Protein AF-A0AAV4MD20-F1 (afdb_monomer_lite)

Secondary structure (DSSP, 8-state):
-------SSS-TTGGG--S-EEEE-S-HHHHTT-HHHHHIIIIITGGGT-EEEE--S-TT-S-HHHHHHHHT-SEEEEE--SS-HHHHHHHHHHH-TT-HHHHHHHHHHHTSSTT-EEEEE--TTS-GGGSEEE--STTS--EEE------SS-PPP---EEEEEEEEEETTEEEEEEEEEE-SSSS----EEE---SS-GGG---

Foldseek 3Di:
DPDDDDDDADDPCVLVAALDEAEAPPCCVVCLEPVVLLCCLPPRCPVRVYHYHYDDPACPPHHPSSVSNSLSDQKDKAEDDPPDCPRQLVVLCVVPVPCSVQSVVLQCVQHVDHGGTWMAGPPPPDDPQQGTWTQPDPPGDTDTGDPPPVPVDDDDDDDWDKDFDWDDPDVPDTDGQWTFIDGPDDDDDGDTDGDDDPDDPVPDDD

pLDDT: mean 72.78, std 19.37, range [34.81, 96.5]

Structure (mmCIF, N/CA/C/O backbone):
data_AF-A0AAV4MD20-F1
#
_entry.id   AF-A0AAV4MD20-F1
#
loop_
_atom_site.group_PDB
_atom_site.id
_atom_site.type_symbol
_atom_site.label_atom_id
_atom_site.label_alt_id
_atom_site.label_comp_id
_atom_site.label_asym_id
_atom_site.label_entity_id
_atom_site.label_seq_id
_atom_site.pdbx_PDB_ins_code
_atom_site.Cartn_x
_atom_site.Cartn_y
_atom_site.Cartn_z
_atom_site.occupancy
_atom_site.B_iso_or_equiv
_atom_site.auth_seq_id
_atom_site.auth_comp_id
_atom_site.auth_asym_id
_atom_site.auth_atom_id
_atom_site.pdbx_PDB_model_num
ATOM 1 N N . MET A 1 1 ? 0.590 -22.778 -6.926 1.00 47.31 1 MET A N 1
ATOM 2 C CA . MET A 1 1 ? 1.208 -22.006 -8.029 1.00 47.31 1 MET A CA 1
ATOM 3 C C . MET A 1 1 ? 2.116 -22.950 -8.800 1.00 47.31 1 MET A C 1
ATOM 5 O O . MET A 1 1 ? 2.982 -23.528 -8.165 1.00 47.31 1 MET A O 1
ATOM 9 N N . LYS A 1 2 ? 1.879 -23.201 -10.097 1.00 47.22 2 LYS A N 1
ATOM 10 C CA . LYS A 1 2 ? 2.696 -24.147 -10.890 1.00 47.22 2 LYS A CA 1
ATOM 11 C C . LYS A 1 2 ? 3.684 -23.487 -11.874 1.00 47.22 2 LYS A C 1
ATOM 13 O O . LYS A 1 2 ? 4.533 -24.200 -12.379 1.00 47.22 2 LYS A O 1
ATOM 18 N N . ASN A 1 3 ? 3.646 -22.161 -12.069 1.00 74.75 3 ASN A N 1
ATOM 19 C CA . ASN A 1 3 ? 4.482 -21.437 -13.046 1.00 74.75 3 ASN A CA 1
ATOM 20 C C . ASN A 1 3 ? 5.140 -20.185 -12.421 1.00 74.75 3 ASN A C 1
ATOM 22 O O . ASN A 1 3 ? 4.861 -19.068 -12.842 1.00 74.75 3 ASN A O 1
ATOM 26 N N . GLY A 1 4 ? 5.913 -20.344 -11.344 1.00 80.00 4 GLY A N 1
ATOM 27 C CA . GLY A 1 4 ? 6.690 -19.237 -10.774 1.00 80.00 4 GLY A CA 1
ATOM 28 C C . GLY A 1 4 ? 8.087 -19.205 -11.384 1.00 80.00 4 GLY A C 1
ATOM 29 O O . GLY A 1 4 ? 8.782 -20.215 -11.318 1.00 80.00 4 GLY A O 1
ATOM 30 N N . GLU A 1 5 ? 8.488 -18.073 -11.953 1.00 86.19 5 GLU A N 1
ATOM 31 C CA . GLU A 1 5 ? 9.857 -17.840 -12.416 1.00 86.19 5 GLU A CA 1
ATOM 32 C C . GLU A 1 5 ? 10.562 -16.871 -11.470 1.00 86.19 5 GLU A C 1
ATOM 34 O O . GLU A 1 5 ? 9.990 -15.855 -11.074 1.00 86.19 5 GLU A O 1
ATOM 39 N N . PHE A 1 6 ? 11.803 -17.195 -11.112 1.00 87.00 6 PHE A N 1
ATOM 40 C CA . PHE A 1 6 ? 12.645 -16.356 -10.270 1.00 87.00 6 PHE A CA 1
ATOM 41 C C . PHE A 1 6 ? 13.745 -15.753 -11.130 1.00 87.00 6 PHE A C 1
ATOM 43 O O . PHE A 1 6 ? 14.463 -16.474 -11.820 1.00 87.00 6 PHE A O 1
ATOM 50 N N . HIS A 1 7 ? 13.861 -14.432 -11.069 1.00 84.31 7 HIS A N 1
ATOM 51 C CA . HIS A 1 7 ? 14.842 -13.657 -11.814 1.00 84.31 7 HIS A CA 1
ATOM 52 C C . HIS A 1 7 ? 15.656 -12.832 -10.821 1.00 84.31 7 HIS A C 1
ATOM 54 O O . HIS A 1 7 ? 15.093 -12.240 -9.901 1.00 84.31 7 HIS A O 1
ATOM 60 N N . GLU A 1 8 ? 16.975 -12.818 -10.989 1.00 83.25 8 GLU A N 1
ATOM 61 C CA . GLU A 1 8 ? 17.845 -11.894 -10.263 1.00 83.25 8 GLU A CA 1
ATOM 62 C C . GLU A 1 8 ? 17.757 -10.517 -10.929 1.00 83.25 8 GLU A C 1
ATOM 64 O O . GLU A 1 8 ? 17.963 -10.385 -12.139 1.00 83.25 8 GLU A O 1
ATOM 69 N N . GLY A 1 9 ? 17.418 -9.493 -10.146 1.00 83.00 9 GLY A N 1
ATOM 70 C CA . GLY A 1 9 ? 17.169 -8.157 -10.673 1.00 83.00 9 GLY A CA 1
ATOM 71 C C . GLY A 1 9 ? 15.910 -8.071 -11.544 1.00 83.00 9 GLY A C 1
ATOM 72 O O . GLY A 1 9 ? 15.030 -8.933 -11.530 1.00 83.00 9 GLY A O 1
ATOM 73 N N . LEU A 1 10 ? 15.807 -6.980 -12.308 1.00 82.12 10 LEU A N 1
ATOM 74 C CA . LEU A 1 10 ? 14.712 -6.787 -13.255 1.00 82.12 10 LEU A CA 1
ATOM 75 C C . LEU A 1 10 ? 15.056 -7.420 -14.614 1.00 82.12 10 LEU A C 1
ATOM 77 O O . LEU A 1 10 ? 16.005 -6.958 -15.261 1.00 82.12 10 LEU A O 1
ATOM 81 N N . PRO A 1 11 ? 14.281 -8.410 -15.098 1.00 83.31 11 PRO A N 1
ATOM 82 C CA . PRO A 1 11 ? 14.554 -9.040 -16.380 1.00 83.31 11 PRO A CA 1
ATOM 83 C C . PRO A 1 11 ? 14.490 -8.016 -17.521 1.00 83.31 11 PRO A C 1
ATOM 85 O O . PRO A 1 11 ? 13.681 -7.080 -17.528 1.00 83.31 11 PRO A O 1
ATOM 88 N N . SER A 1 12 ? 15.388 -8.154 -18.496 1.00 81.00 12 SER A N 1
ATOM 89 C CA . SER A 1 12 ? 15.530 -7.193 -19.598 1.00 81.00 12 SER A CA 1
ATOM 90 C C . SER A 1 12 ? 14.290 -7.135 -20.494 1.00 81.00 12 SER A C 1
ATOM 92 O O . SER A 1 12 ? 13.972 -6.077 -21.044 1.00 81.00 12 SER A O 1
ATOM 94 N N . ASP A 1 13 ? 13.563 -8.243 -20.577 1.00 82.62 13 ASP A N 1
ATOM 95 C CA . ASP A 1 13 ? 12.321 -8.445 -21.308 1.00 82.62 13 ASP A CA 1
ATOM 96 C C . ASP A 1 13 ? 11.069 -8.243 -20.436 1.00 82.62 13 ASP A C 1
AT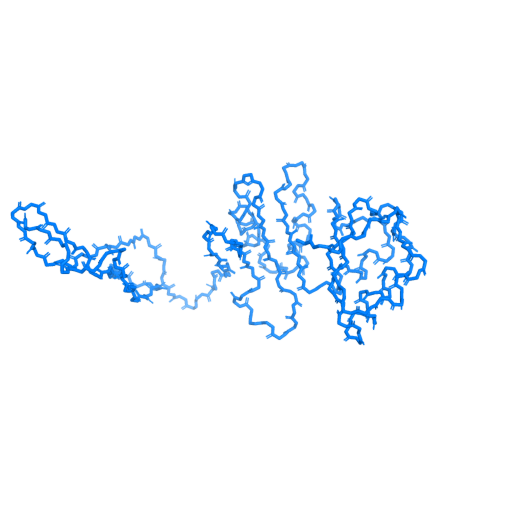OM 98 O O . ASP A 1 13 ? 9.963 -8.530 -20.878 1.00 82.62 13 ASP A O 1
ATOM 102 N N . ILE A 1 14 ? 11.168 -7.643 -19.240 1.00 82.44 14 ILE A N 1
ATOM 103 C CA . ILE A 1 14 ? 9.985 -7.389 -18.390 1.00 82.44 14 ILE A CA 1
ATOM 104 C C . ILE A 1 14 ? 8.866 -6.629 -19.125 1.00 82.44 14 ILE A C 1
ATOM 106 O O . ILE A 1 14 ? 7.677 -6.756 -18.834 1.00 82.44 14 ILE A O 1
ATOM 110 N N . HIS A 1 15 ? 9.248 -5.820 -20.115 1.00 78.50 15 HIS A N 1
ATOM 111 C CA . HIS A 1 15 ? 8.332 -5.055 -20.946 1.00 78.50 15 HIS A CA 1
ATOM 112 C C . HIS A 1 15 ? 7.624 -5.889 -22.021 1.00 78.50 15 HIS A C 1
ATOM 114 O O . HIS A 1 15 ? 6.814 -5.319 -22.750 1.00 78.50 15 HIS A O 1
ATOM 120 N N . THR A 1 16 ? 7.895 -7.179 -22.167 1.00 82.44 16 THR A N 1
ATOM 121 C CA . THR A 1 16 ? 7.162 -8.068 -23.080 1.00 82.44 16 THR A CA 1
ATOM 122 C C . THR A 1 16 ? 6.130 -8.923 -22.352 1.00 82.44 16 THR A C 1
ATOM 124 O O . THR A 1 16 ? 5.303 -9.548 -23.009 1.00 82.44 16 THR A O 1
ATOM 127 N N . LEU A 1 17 ? 6.132 -8.922 -21.014 1.00 83.00 17 LEU A N 1
ATOM 128 C CA . LEU A 1 17 ? 5.176 -9.678 -20.208 1.00 83.00 17 LEU A CA 1
ATOM 129 C C . LEU A 1 17 ? 3.738 -9.174 -20.405 1.00 83.00 17 LEU A C 1
ATOM 131 O O . LEU A 1 17 ? 3.482 -7.967 -20.479 1.00 83.00 17 LEU A O 1
ATOM 135 N N . LEU A 1 18 ? 2.800 -10.122 -20.443 1.00 83.19 18 LEU A N 1
ATOM 136 C CA . LEU A 1 18 ? 1.352 -9.922 -20.532 1.00 83.19 18 LEU A CA 1
ATOM 137 C C . LEU A 1 18 ? 0.660 -10.881 -19.554 1.00 83.19 18 LEU A C 1
ATOM 139 O O . L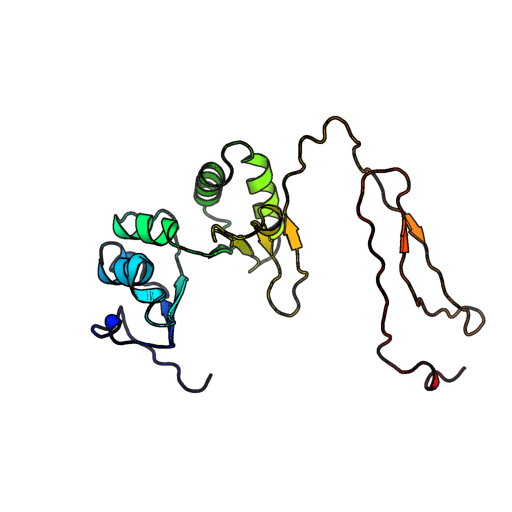EU A 1 18 ? 1.125 -12.008 -19.388 1.00 83.19 18 LEU A O 1
ATOM 143 N N . ASN A 1 19 ? -0.469 -10.475 -18.967 1.00 85.06 19 ASN A N 1
ATOM 144 C CA . ASN A 1 19 ? -1.289 -11.317 -18.080 1.00 85.06 19 ASN A CA 1
ATOM 145 C C . ASN A 1 19 ? -0.490 -11.946 -16.920 1.00 85.06 19 ASN A C 1
ATOM 147 O O . ASN A 1 19 ? -0.598 -13.145 -16.659 1.00 85.06 19 ASN A O 1
ATOM 151 N N . ALA A 1 20 ? 0.338 -11.147 -16.246 1.00 85.94 20 ALA A N 1
ATOM 152 C CA . ALA A 1 20 ? 1.270 -11.625 -15.230 1.00 85.94 20 ALA A CA 1
ATOM 153 C C . ALA A 1 20 ? 1.133 -10.865 -13.904 1.00 85.94 20 ALA A C 1
ATOM 155 O O . ALA A 1 20 ? 0.833 -9.669 -13.875 1.00 85.94 20 ALA A O 1
ATOM 156 N N . LEU A 1 21 ? 1.405 -11.576 -12.807 1.00 87.06 21 LEU A N 1
ATOM 157 C CA . LEU A 1 21 ? 1.666 -10.992 -11.496 1.00 87.06 21 LEU A CA 1
ATOM 158 C C . LEU A 1 21 ? 3.180 -10.903 -11.306 1.00 87.06 21 LEU A C 1
ATOM 160 O O . LEU A 1 21 ? 3.860 -11.927 -11.280 1.00 87.06 21 LEU A O 1
ATOM 164 N N . ILE A 1 22 ? 3.686 -9.687 -11.157 1.00 87.94 22 ILE A N 1
ATOM 165 C CA . ILE A 1 22 ? 5.101 -9.415 -10.927 1.00 87.94 22 ILE A CA 1
ATOM 166 C C . ILE A 1 22 ? 5.269 -9.090 -9.445 1.00 87.94 22 ILE A C 1
ATOM 168 O O . ILE A 1 22 ? 4.644 -8.156 -8.945 1.00 87.94 22 ILE A O 1
ATOM 172 N N . VAL A 1 23 ? 6.109 -9.853 -8.749 1.00 89.81 23 VAL A N 1
ATOM 173 C CA . VAL A 1 23 ? 6.488 -9.576 -7.360 1.00 89.81 23 VAL A CA 1
ATOM 174 C C . VAL A 1 23 ? 7.947 -9.151 -7.351 1.00 89.81 23 VAL A C 1
ATOM 176 O O . VAL A 1 23 ? 8.814 -9.909 -7.772 1.00 89.81 23 VAL A O 1
ATOM 179 N N . ILE A 1 24 ? 8.199 -7.926 -6.906 1.00 88.44 24 ILE A N 1
ATOM 180 C CA . ILE A 1 24 ? 9.532 -7.337 -6.814 1.00 88.44 24 ILE A CA 1
ATOM 181 C C . ILE A 1 24 ? 9.874 -7.254 -5.330 1.00 88.44 24 ILE A C 1
ATOM 183 O O . ILE A 1 24 ? 9.274 -6.454 -4.607 1.00 88.44 24 ILE A O 1
ATOM 187 N N . ASP A 1 25 ? 10.815 -8.086 -4.894 1.00 86.38 25 ASP A N 1
ATOM 188 C CA . ASP A 1 25 ? 11.322 -8.128 -3.522 1.00 86.38 25 ASP A CA 1
ATOM 189 C C . ASP A 1 25 ? 12.779 -7.654 -3.476 1.00 86.38 25 ASP A C 1
ATOM 191 O O . ASP A 1 25 ? 13.530 -7.884 -4.416 1.00 86.38 25 ASP A O 1
ATOM 195 N N . ASP A 1 26 ? 13.149 -6.954 -2.408 1.00 72.69 26 ASP A N 1
ATOM 196 C CA . ASP A 1 26 ? 14.511 -6.494 -2.076 1.00 72.69 26 ASP A CA 1
ATOM 197 C C . ASP A 1 26 ? 15.305 -5.684 -3.134 1.00 72.69 26 ASP A C 1
ATOM 199 O O . ASP A 1 26 ? 16.459 -5.330 -2.920 1.00 72.69 26 ASP A O 1
ATOM 203 N N . LEU A 1 27 ? 14.691 -5.276 -4.248 1.00 76.25 27 LEU A N 1
ATOM 204 C CA . LEU A 1 27 ? 15.374 -4.533 -5.320 1.00 76.25 27 LEU A CA 1
ATOM 205 C C . LEU A 1 27 ? 15.293 -2.997 -5.186 1.00 76.25 27 LEU A C 1
ATOM 207 O O . LEU A 1 27 ? 15.616 -2.257 -6.112 1.00 76.25 27 LEU A O 1
ATOM 211 N N . MET A 1 28 ? 14.867 -2.464 -4.039 1.00 71.38 28 MET A N 1
ATOM 212 C CA . MET A 1 28 ? 14.647 -1.017 -3.863 1.00 71.38 28 MET A CA 1
ATOM 213 C C . MET A 1 28 ? 15.870 -0.152 -4.213 1.00 71.38 28 MET A C 1
ATOM 215 O O . MET A 1 28 ? 15.722 0.875 -4.878 1.00 71.38 28 MET A O 1
ATOM 219 N N . SER A 1 29 ? 17.061 -0.526 -3.741 1.00 70.00 29 SER A N 1
ATOM 220 C CA . SER A 1 29 ? 18.286 0.252 -3.970 1.00 70.00 29 SER A CA 1
ATOM 221 C C . SER A 1 29 ? 18.706 0.230 -5.435 1.00 70.00 29 SER A C 1
ATOM 223 O O . SER A 1 29 ? 19.066 1.271 -5.987 1.00 70.00 29 SER A O 1
ATOM 225 N N . GLU A 1 30 ? 18.603 -0.935 -6.068 1.00 73.25 30 GLU A N 1
ATOM 226 C CA . GLU A 1 30 ? 18.983 -1.157 -7.465 1.00 73.25 30 GLU A CA 1
ATOM 227 C C . GLU A 1 30 ? 18.041 -0.434 -8.432 1.00 73.25 30 GLU A C 1
ATOM 229 O O . GLU A 1 30 ? 18.468 0.072 -9.469 1.00 73.25 30 GLU A O 1
ATOM 234 N N . LEU A 1 31 ? 16.766 -0.313 -8.058 1.00 73.00 31 LEU A N 1
ATOM 235 C CA . LEU A 1 31 ? 15.713 0.232 -8.916 1.00 73.00 31 LEU A CA 1
ATOM 236 C C . LEU A 1 31 ? 15.384 1.697 -8.653 1.00 73.00 31 LEU A C 1
ATOM 238 O O . LEU A 1 31 ? 14.594 2.290 -9.386 1.00 73.00 31 LEU A O 1
ATOM 242 N N . SER A 1 32 ? 16.016 2.307 -7.651 1.00 68.06 32 SER A N 1
ATOM 243 C CA . SER A 1 32 ? 15.783 3.697 -7.235 1.00 68.06 32 SER A CA 1
ATOM 244 C C . SER A 1 32 ? 15.898 4.732 -8.369 1.00 68.06 32 SER A C 1
ATOM 246 O O . SER A 1 32 ? 15.301 5.812 -8.287 1.00 68.06 32 SER A O 1
ATOM 248 N N . SER A 1 33 ? 16.647 4.404 -9.428 1.00 68.06 33 SER A N 1
ATOM 249 C CA . SER A 1 33 ? 16.864 5.242 -10.615 1.00 68.06 33 SER A CA 1
ATOM 250 C C . SER A 1 33 ? 16.508 4.544 -11.938 1.00 68.06 33 SER A C 1
ATOM 252 O O . SER A 1 33 ? 16.792 5.091 -13.007 1.00 68.06 33 SER A O 1
ATOM 254 N N . ASP A 1 34 ? 15.902 3.350 -11.901 1.00 76.25 34 ASP A N 1
ATOM 255 C CA . ASP A 1 34 ? 15.564 2.609 -13.118 1.00 76.25 34 ASP A CA 1
ATOM 256 C C . ASP A 1 34 ? 14.189 3.020 -13.668 1.00 76.25 34 ASP A C 1
ATOM 258 O O . ASP A 1 34 ? 13.126 2.626 -13.184 1.00 76.25 34 ASP A O 1
ATOM 262 N N . THR A 1 35 ? 14.220 3.771 -14.769 1.00 78.31 35 THR A N 1
ATOM 263 C CA . THR A 1 35 ? 13.018 4.207 -15.497 1.00 78.31 35 THR A CA 1
ATOM 264 C C . THR A 1 35 ? 12.142 3.056 -16.009 1.00 78.31 35 THR A C 1
ATOM 266 O O . THR A 1 35 ? 10.971 3.280 -16.337 1.00 78.31 35 THR A O 1
ATOM 269 N N . LYS A 1 36 ? 12.668 1.824 -16.113 1.00 79.12 36 LYS A N 1
ATOM 270 C CA . LYS A 1 36 ? 11.880 0.644 -16.497 1.00 79.12 36 LYS A CA 1
ATOM 271 C C . LYS A 1 36 ? 10.769 0.381 -1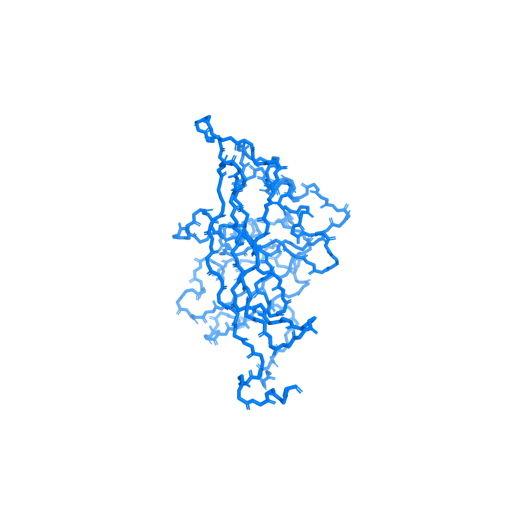5.488 1.00 79.12 36 LYS A C 1
ATOM 273 O O . LYS A 1 36 ? 9.636 0.133 -15.903 1.00 79.12 36 LYS A O 1
ATOM 278 N N . LEU A 1 37 ? 11.062 0.501 -14.192 1.00 78.62 37 LEU A N 1
ATOM 279 C CA . LEU A 1 37 ? 10.083 0.276 -13.134 1.00 78.62 37 LEU A CA 1
ATOM 280 C C . LEU A 1 37 ? 8.971 1.327 -13.194 1.00 78.62 37 LEU A C 1
ATOM 282 O O . LEU A 1 37 ? 7.794 0.984 -13.267 1.00 78.62 37 LEU A O 1
ATOM 286 N N . THR A 1 38 ? 9.322 2.606 -13.310 1.00 78.38 38 THR A N 1
ATOM 287 C CA . THR A 1 38 ? 8.334 3.690 -13.445 1.00 78.38 38 THR A CA 1
ATOM 288 C C . THR A 1 38 ? 7.437 3.519 -14.662 1.00 78.38 38 THR A C 1
ATOM 290 O O . THR A 1 38 ? 6.233 3.767 -14.585 1.00 78.38 38 THR A O 1
ATOM 293 N N . LYS A 1 39 ? 7.974 3.048 -15.795 1.00 80.38 39 LYS A N 1
ATOM 294 C CA . LYS A 1 39 ? 7.162 2.756 -16.989 1.00 80.38 39 LYS A CA 1
ATOM 295 C C . LYS A 1 39 ? 6.132 1.657 -16.735 1.00 80.38 39 LYS A C 1
ATOM 297 O O . LYS A 1 39 ? 5.029 1.746 -17.278 1.00 80.38 39 LYS A O 1
ATOM 302 N N . LEU A 1 40 ? 6.460 0.657 -15.915 1.00 79.06 40 LEU A N 1
ATOM 303 C CA . LEU A 1 40 ? 5.510 -0.387 -15.526 1.00 79.06 40 LEU A CA 1
ATOM 304 C C . LEU A 1 40 ? 4.350 0.196 -14.701 1.00 79.06 40 LEU A C 1
ATOM 306 O O . LEU A 1 40 ? 3.200 -0.127 -14.992 1.00 79.06 40 LEU A O 1
ATOM 310 N N . PHE A 1 41 ? 4.639 1.120 -13.776 1.00 75.06 41 PHE A N 1
ATOM 311 C CA . PHE A 1 41 ? 3.635 1.776 -12.922 1.00 75.06 41 PHE A CA 1
ATOM 312 C C . PHE A 1 41 ? 2.814 2.880 -13.620 1.00 75.06 41 PHE A C 1
ATOM 314 O O . PHE A 1 41 ? 1.665 3.092 -13.255 1.00 75.06 41 PHE A O 1
ATOM 321 N N . THR A 1 42 ? 3.358 3.572 -14.628 1.00 71.19 42 THR A N 1
ATOM 322 C CA . THR A 1 42 ? 2.706 4.753 -15.248 1.00 71.19 42 THR A CA 1
ATOM 323 C C . THR A 1 42 ? 2.004 4.484 -16.583 1.00 71.19 42 THR A C 1
ATOM 325 O O . THR A 1 42 ? 1.042 5.173 -16.915 1.00 71.19 42 THR A O 1
ATOM 328 N N . LYS A 1 43 ? 2.488 3.528 -17.392 1.00 61.44 43 LYS A N 1
ATOM 329 C CA . LYS A 1 43 ? 1.972 3.272 -18.759 1.00 61.44 43 LYS A CA 1
ATOM 330 C C . LYS A 1 43 ? 1.795 1.792 -19.105 1.00 61.44 43 LYS A C 1
ATOM 332 O O . LYS A 1 43 ? 0.975 1.463 -19.957 1.00 61.44 43 LYS A O 1
ATOM 337 N N . GLY A 1 44 ? 2.580 0.900 -18.500 1.00 52.97 44 GLY A N 1
ATOM 338 C CA . GLY A 1 44 ? 2.670 -0.507 -18.900 1.00 52.97 44 GLY A CA 1
ATOM 339 C C . GLY A 1 44 ? 1.617 -1.439 -18.294 1.00 52.97 44 GLY A C 1
ATOM 340 O O . GLY A 1 44 ? 1.275 -2.422 -18.943 1.00 52.97 44 GLY A O 1
ATOM 341 N N . GLY A 1 45 ? 1.101 -1.153 -17.092 1.00 54.59 45 GLY A N 1
ATOM 342 C CA . GLY A 1 45 ? 0.240 -2.087 -16.352 1.00 54.59 45 GLY A CA 1
ATOM 343 C C . GLY A 1 45 ? -1.143 -2.326 -16.970 1.00 54.59 45 GLY A C 1
ATOM 344 O O . GLY A 1 45 ? -1.568 -3.469 -17.141 1.00 54.59 45 GLY A O 1
ATOM 345 N N . TYR A 1 46 ? -1.816 -1.248 -17.381 1.00 51.28 46 TYR A N 1
ATOM 346 C CA . TYR A 1 46 ? -3.211 -1.286 -17.833 1.00 51.28 46 TYR A CA 1
ATOM 347 C C . TYR A 1 46 ? -3.412 -1.921 -19.209 1.00 51.28 46 TYR A C 1
ATOM 349 O O . TYR A 1 46 ? -4.355 -2.678 -19.416 1.00 51.28 46 TYR A O 1
ATOM 357 N N . HIS A 1 47 ? -2.505 -1.669 -20.154 1.00 54.66 47 HIS A N 1
ATOM 358 C CA . HIS A 1 47 ? -2.620 -2.212 -21.512 1.00 54.66 47 HIS A CA 1
ATOM 359 C C . HIS A 1 47 ? -2.191 -3.681 -21.623 1.00 54.66 47 HIS A C 1
ATOM 361 O O . HIS A 1 47 ? -2.268 -4.263 -22.702 1.00 54.66 47 HIS A O 1
ATOM 367 N N . ARG A 1 48 ? -1.698 -4.273 -20.530 1.00 65.19 48 ARG A N 1
ATOM 368 C CA . ARG A 1 48 ? -1.041 -5.588 -20.531 1.00 65.19 48 ARG A CA 1
ATOM 369 C C . ARG A 1 48 ? -1.578 -6.549 -19.479 1.00 65.19 48 ARG A C 1
ATOM 371 O O . ARG A 1 48 ? -1.056 -7.656 -19.365 1.00 65.19 48 ARG A O 1
ATOM 378 N N . ASN A 1 49 ? -2.608 -6.133 -18.736 1.00 75.88 49 ASN A N 1
ATOM 379 C CA . ASN A 1 49 ? -3.195 -6.900 -17.639 1.00 75.88 49 ASN A CA 1
ATOM 380 C C . ASN A 1 49 ? -2.116 -7.381 -16.649 1.00 75.88 49 ASN A C 1
ATOM 382 O O . ASN A 1 49 ? -2.013 -8.566 -16.331 1.00 75.88 49 ASN A O 1
ATOM 386 N N . LEU A 1 50 ? -1.241 -6.456 -16.242 1.00 82.88 50 LEU A N 1
ATOM 387 C CA . LEU A 1 50 ? -0.176 -6.733 -15.283 1.00 82.88 50 LEU A CA 1
ATOM 388 C C . LEU A 1 50 ? -0.602 -6.267 -13.896 1.00 82.88 50 LEU A C 1
ATOM 390 O O . LEU A 1 50 ? -1.041 -5.131 -13.723 1.00 82.88 50 LEU A O 1
ATOM 394 N N . SER A 1 51 ? -0.406 -7.132 -12.906 1.00 85.75 51 SER A N 1
ATOM 395 C CA . SER A 1 51 ? -0.468 -6.769 -11.490 1.00 85.75 51 SER A CA 1
ATOM 396 C C . SER A 1 51 ? 0.949 -6.731 -10.936 1.00 85.75 51 SER A C 1
ATOM 398 O O . SER A 1 51 ? 1.740 -7.629 -11.212 1.00 85.75 51 SER A O 1
ATOM 400 N N . ILE A 1 52 ? 1.287 -5.695 -10.172 1.00 86.62 52 ILE A N 1
ATOM 401 C CA . ILE A 1 52 ? 2.637 -5.515 -9.630 1.00 86.62 52 ILE A CA 1
ATOM 402 C C . ILE A 1 52 ? 2.537 -5.388 -8.115 1.00 86.62 52 ILE A C 1
ATOM 404 O O . ILE A 1 52 ? 1.831 -4.519 -7.605 1.00 86.62 52 ILE A O 1
ATOM 408 N N . ILE A 1 53 ? 3.266 -6.244 -7.406 1.00 90.50 53 ILE A N 1
ATOM 409 C CA . ILE A 1 53 ? 3.519 -6.136 -5.973 1.00 90.50 53 ILE A CA 1
ATOM 410 C C . ILE A 1 53 ? 4.972 -5.713 -5.825 1.00 90.50 53 ILE A C 1
ATOM 412 O O . ILE A 1 53 ? 5.878 -6.443 -6.216 1.00 90.50 53 ILE A O 1
ATOM 416 N N . PHE A 1 54 ? 5.191 -4.528 -5.269 1.00 89.75 54 PHE A N 1
ATOM 417 C CA . PHE A 1 54 ? 6.529 -4.012 -5.019 1.00 89.75 54 PHE A CA 1
ATOM 418 C C . PHE A 1 54 ? 6.753 -3.871 -3.518 1.00 89.75 54 PHE A C 1
ATOM 420 O O . PHE A 1 54 ? 6.079 -3.082 -2.852 1.00 89.75 54 PHE A O 1
ATOM 427 N N . ILE A 1 55 ? 7.675 -4.670 -2.988 1.00 90.12 55 ILE A N 1
ATOM 428 C CA . ILE A 1 55 ? 7.983 -4.730 -1.562 1.00 90.12 55 ILE A CA 1
ATOM 429 C C . ILE A 1 55 ? 9.107 -3.743 -1.272 1.00 90.12 55 ILE A C 1
ATOM 431 O O . ILE A 1 55 ? 10.166 -3.751 -1.896 1.00 90.12 55 ILE A O 1
ATOM 435 N N . VAL A 1 56 ? 8.849 -2.852 -0.320 1.00 87.12 56 VAL A N 1
ATOM 436 C CA . VAL A 1 56 ? 9.691 -1.690 -0.057 1.00 87.12 56 VAL A CA 1
ATOM 437 C C . VAL A 1 56 ? 9.999 -1.566 1.433 1.00 87.12 56 VAL A C 1
ATOM 439 O O . VAL A 1 56 ? 9.094 -1.540 2.261 1.00 87.12 56 VAL A O 1
ATOM 442 N N . GLN A 1 57 ? 11.284 -1.447 1.790 1.00 83.56 57 GLN A N 1
ATOM 443 C CA . GLN A 1 57 ? 11.701 -1.248 3.189 1.00 83.56 57 GLN A CA 1
ATOM 444 C C . GLN A 1 57 ? 11.489 0.199 3.678 1.00 83.56 57 GLN A C 1
ATOM 446 O O . GLN A 1 57 ? 11.283 0.444 4.867 1.00 83.56 57 GLN A O 1
ATOM 451 N N . ASN A 1 58 ? 11.576 1.168 2.764 1.00 84.38 58 ASN A N 1
ATOM 452 C CA . ASN A 1 58 ? 11.405 2.599 3.001 1.00 84.38 58 ASN A CA 1
ATOM 453 C C . ASN A 1 58 ? 10.559 3.229 1.883 1.00 84.38 58 ASN A C 1
ATOM 455 O O . ASN A 1 58 ? 11.004 3.335 0.742 1.00 84.38 58 ASN A O 1
ATOM 459 N N . ILE A 1 59 ? 9.361 3.705 2.219 1.00 81.94 59 ILE A N 1
ATOM 460 C CA . ILE A 1 59 ? 8.451 4.335 1.248 1.00 81.94 59 ILE A CA 1
ATOM 461 C C . ILE A 1 59 ? 8.978 5.681 0.708 1.00 81.94 59 ILE A C 1
ATOM 463 O O . ILE A 1 59 ? 8.585 6.115 -0.371 1.00 81.94 59 ILE A O 1
ATOM 467 N N . PHE A 1 60 ? 9.908 6.322 1.422 1.00 82.62 60 PHE A N 1
ATOM 468 C CA . PHE A 1 60 ? 10.584 7.564 1.026 1.00 82.62 60 PHE A CA 1
ATOM 469 C C . PHE A 1 60 ? 12.044 7.332 0.625 1.00 82.62 60 PHE A C 1
ATOM 471 O O . PHE A 1 60 ? 12.897 8.203 0.827 1.00 82.62 60 PHE A O 1
ATOM 478 N N . HIS A 1 61 ? 12.362 6.150 0.090 1.00 80.88 61 HIS A N 1
ATOM 479 C CA . HIS A 1 61 ? 13.694 5.895 -0.440 1.00 80.88 61 HIS A CA 1
ATOM 480 C C . HIS A 1 61 ? 14.079 6.959 -1.477 1.00 80.88 61 HIS A C 1
ATOM 482 O O . HIS A 1 61 ? 13.257 7.395 -2.286 1.00 80.88 61 HIS A O 1
ATOM 488 N N . LYS A 1 62 ? 15.336 7.410 -1.433 1.00 71.50 62 LYS A N 1
ATOM 489 C CA . LYS A 1 62 ? 15.819 8.476 -2.312 1.00 71.50 62 LYS A CA 1
ATOM 490 C C . LYS A 1 62 ? 15.891 7.949 -3.743 1.00 71.50 62 LYS A C 1
ATOM 492 O O . LYS A 1 62 ? 16.632 7.018 -4.020 1.00 71.50 62 LYS A O 1
ATOM 497 N N . GLY A 1 63 ? 15.134 8.566 -4.640 1.00 71.06 63 GLY A N 1
ATOM 498 C CA . GLY A 1 63 ? 15.104 8.215 -6.054 1.00 71.06 63 GLY A CA 1
ATOM 499 C C . GLY A 1 63 ? 13.964 8.951 -6.738 1.00 71.06 63 GLY A C 1
ATOM 500 O O . GLY A 1 63 ? 12.860 9.015 -6.196 1.00 71.06 63 GLY A O 1
ATOM 501 N N . LYS A 1 64 ? 14.228 9.545 -7.905 1.00 71.75 64 LYS A N 1
ATOM 502 C CA . LYS A 1 64 ? 13.201 10.262 -8.677 1.00 71.75 64 LYS A CA 1
ATOM 503 C C . LYS A 1 64 ? 12.033 9.328 -9.015 1.00 71.75 64 LYS A C 1
ATOM 505 O O . LYS A 1 64 ? 10.877 9.696 -8.847 1.00 71.75 64 LYS A O 1
ATOM 510 N N . GLU A 1 65 ? 12.376 8.098 -9.378 1.00 77.38 65 GLU A N 1
ATOM 511 C CA . GLU A 1 65 ? 11.450 7.054 -9.806 1.00 77.38 65 GLU A CA 1
ATOM 512 C C . GLU A 1 65 ? 10.581 6.533 -8.644 1.00 77.38 65 GLU A C 1
ATOM 514 O O . GLU A 1 65 ? 9.388 6.303 -8.814 1.00 77.38 65 GLU A O 1
ATOM 519 N N . MET A 1 66 ? 11.128 6.442 -7.423 1.00 79.94 66 MET A N 1
ATOM 520 C CA . MET A 1 66 ? 10.403 5.938 -6.242 1.00 79.94 66 MET A CA 1
ATOM 521 C C . MET A 1 66 ? 9.206 6.809 -5.852 1.00 79.94 66 MET A C 1
ATOM 523 O O . MET A 1 66 ? 8.170 6.295 -5.425 1.00 79.94 66 MET A O 1
ATOM 527 N N . ARG A 1 67 ? 9.331 8.132 -6.015 1.00 81.19 67 ARG A N 1
ATOM 528 C CA . ARG A 1 67 ? 8.220 9.059 -5.776 1.00 81.19 67 ARG A CA 1
ATOM 529 C C . ARG A 1 67 ? 7.090 8.812 -6.771 1.00 81.19 67 ARG A C 1
ATOM 531 O O . ARG A 1 67 ? 5.938 8.735 -6.354 1.00 81.19 67 ARG A O 1
ATOM 538 N N . ASP A 1 68 ? 7.420 8.682 -8.051 1.00 82.00 68 ASP A N 1
ATOM 539 C CA . ASP A 1 68 ? 6.427 8.477 -9.105 1.00 82.00 68 ASP A CA 1
ATOM 540 C C . ASP A 1 68 ? 5.738 7.115 -8.952 1.00 82.00 68 ASP A C 1
ATOM 542 O O . ASP A 1 68 ? 4.517 7.037 -9.065 1.00 82.00 68 ASP A O 1
ATOM 546 N N . ILE A 1 69 ? 6.478 6.062 -8.596 1.00 83.50 69 ILE A N 1
ATOM 547 C CA . ILE A 1 69 ? 5.911 4.739 -8.288 1.00 83.50 69 ILE A CA 1
ATOM 548 C C . ILE A 1 69 ? 4.909 4.826 -7.131 1.00 83.50 69 ILE A C 1
ATOM 550 O O . ILE A 1 69 ? 3.790 4.335 -7.254 1.00 83.50 69 ILE A O 1
ATOM 554 N N . SER A 1 70 ? 5.285 5.490 -6.034 1.00 83.25 70 SER A N 1
ATOM 555 C CA . SER A 1 70 ? 4.417 5.651 -4.860 1.00 83.25 70 SER A CA 1
ATOM 556 C C . SER A 1 70 ? 3.140 6.438 -5.184 1.00 83.25 70 SER A C 1
ATOM 558 O O . SER A 1 70 ? 2.053 6.050 -4.766 1.00 83.25 70 SER A O 1
ATOM 560 N N . LEU A 1 71 ? 3.247 7.500 -5.993 1.00 83.38 71 LEU A N 1
ATOM 561 C CA . LEU A 1 71 ? 2.097 8.311 -6.416 1.00 83.38 71 LEU A CA 1
ATOM 562 C C . LEU A 1 71 ? 1.151 7.590 -7.389 1.00 83.38 71 LEU A C 1
ATOM 564 O O . LEU A 1 71 ? -0.019 7.951 -7.454 1.00 83.38 71 LEU A O 1
ATOM 568 N N . ASN A 1 72 ? 1.642 6.603 -8.145 1.00 83.44 72 ASN A N 1
ATOM 569 C CA . ASN A 1 72 ? 0.840 5.823 -9.096 1.00 83.44 72 ASN A CA 1
ATOM 570 C C . ASN A 1 72 ? 0.390 4.461 -8.531 1.00 83.44 72 ASN A C 1
ATOM 572 O O . ASN A 1 72 ? -0.204 3.659 -9.251 1.00 83.44 72 ASN A O 1
ATOM 576 N N . ALA A 1 73 ? 0.679 4.163 -7.262 1.00 88.31 73 ALA A N 1
ATOM 577 C CA . ALA A 1 73 ? 0.237 2.928 -6.629 1.00 88.31 73 ALA A CA 1
ATOM 578 C C . ALA A 1 73 ? -1.270 2.977 -6.325 1.00 88.31 73 ALA A C 1
ATOM 580 O O . ALA A 1 73 ? -1.757 3.923 -5.716 1.00 88.31 73 ALA A O 1
ATOM 581 N N . HIS A 1 74 ? -2.003 1.920 -6.689 1.00 90.25 74 HIS A N 1
ATOM 582 C CA . HIS A 1 74 ? -3.429 1.782 -6.353 1.00 90.25 74 HIS A CA 1
ATOM 583 C C . HIS A 1 74 ? -3.662 1.431 -4.889 1.00 90.25 74 HIS A C 1
ATOM 585 O O . HIS A 1 74 ? -4.649 1.845 -4.290 1.00 90.25 74 HIS A O 1
ATOM 591 N N . TYR A 1 75 ? -2.747 0.655 -4.318 1.00 93.00 75 TYR A N 1
ATOM 592 C CA . TYR A 1 75 ? -2.853 0.149 -2.964 1.00 93.00 75 TYR A CA 1
ATOM 593 C C . TYR A 1 75 ? -1.512 0.276 -2.262 1.00 93.00 75 TYR A C 1
ATOM 595 O O . TYR A 1 75 ? -0.470 -0.024 -2.847 1.00 93.00 75 TYR A O 1
ATOM 603 N N . LEU A 1 76 ? -1.549 0.650 -0.987 1.00 94.38 76 LEU A N 1
ATOM 604 C CA . LEU A 1 76 ? -0.404 0.539 -0.090 1.00 94.38 76 LEU A CA 1
ATOM 605 C C . LEU A 1 76 ? -0.746 -0.418 1.046 1.00 94.38 76 LEU A C 1
ATOM 607 O O . LEU A 1 76 ? -1.779 -0.276 1.696 1.00 94.38 76 LEU A O 1
ATOM 611 N N . PHE A 1 77 ? 0.155 -1.361 1.311 1.00 94.44 77 PHE A N 1
ATOM 612 C CA . PHE A 1 77 ? 0.107 -2.221 2.489 1.00 94.44 77 PHE A CA 1
ATOM 613 C C . PHE A 1 77 ? 1.189 -1.764 3.464 1.00 94.44 77 PHE A C 1
ATOM 615 O O . PHE A 1 77 ? 2.380 -1.992 3.246 1.00 94.44 77 PHE A O 1
ATOM 622 N N . LEU A 1 78 ? 0.779 -1.093 4.538 1.00 94.06 78 LEU A N 1
ATOM 623 C CA . LEU A 1 78 ? 1.686 -0.625 5.579 1.00 94.06 78 LEU A CA 1
ATOM 624 C C . LEU A 1 78 ? 1.765 -1.658 6.695 1.00 94.06 78 LEU A C 1
ATOM 626 O O . LEU A 1 78 ? 0.860 -1.770 7.521 1.00 94.06 78 LEU A O 1
ATOM 630 N N . PHE A 1 79 ? 2.863 -2.401 6.727 1.00 92.50 79 PHE A N 1
ATOM 631 C CA . PHE A 1 79 ? 3.146 -3.348 7.798 1.00 92.50 79 PHE A CA 1
ATOM 632 C C . PHE A 1 79 ? 3.645 -2.649 9.061 1.00 92.50 79 PHE A C 1
ATOM 634 O O . PHE A 1 79 ? 4.198 -1.546 9.018 1.00 92.50 79 PHE A O 1
ATOM 641 N N . LYS A 1 80 ? 3.498 -3.336 10.199 1.00 89.88 80 LYS A N 1
ATOM 642 C CA . LYS A 1 80 ? 4.040 -2.885 11.482 1.00 89.88 80 LYS A CA 1
ATOM 643 C C . LYS A 1 80 ? 5.549 -2.635 11.393 1.00 89.88 80 LYS A C 1
ATOM 645 O O . LYS A 1 80 ? 6.341 -3.573 11.355 1.00 89.88 80 LYS A O 1
ATOM 650 N N . ASN A 1 81 ? 5.949 -1.369 11.471 1.00 85.81 81 ASN A N 1
ATOM 651 C CA . ASN A 1 81 ? 7.348 -0.966 11.604 1.00 85.81 81 ASN A CA 1
ATOM 652 C C . ASN A 1 81 ? 7.608 -0.373 13.004 1.00 85.81 81 ASN A C 1
ATOM 654 O O . ASN A 1 81 ? 7.280 0.791 13.251 1.00 85.81 81 ASN A O 1
ATOM 658 N N . PRO A 1 82 ? 8.182 -1.147 13.948 1.00 83.25 82 PRO A N 1
ATOM 659 C CA . PRO A 1 82 ? 8.487 -0.648 15.288 1.00 83.25 82 PRO A CA 1
ATOM 660 C C . PRO A 1 82 ? 9.704 0.288 15.321 1.00 83.25 82 PRO A C 1
ATOM 662 O O . PRO A 1 82 ? 9.816 1.080 16.254 1.00 83.25 82 PRO A O 1
ATOM 665 N N . ARG A 1 83 ? 10.600 0.202 14.327 1.00 84.00 83 ARG A N 1
ATOM 666 C CA . ARG A 1 83 ? 11.879 0.928 14.284 1.00 84.00 83 ARG A CA 1
ATOM 667 C C . ARG A 1 83 ? 11.702 2.386 13.882 1.00 84.00 83 ARG A C 1
ATOM 669 O O . ARG A 1 83 ? 12.304 3.259 14.493 1.00 84.00 83 ARG A O 1
ATOM 676 N N . ASP A 1 84 ? 10.909 2.641 12.844 1.00 81.88 84 ASP A N 1
ATOM 677 C CA . ASP A 1 84 ? 10.778 3.978 12.265 1.00 81.88 84 ASP A CA 1
ATOM 678 C C . ASP A 1 84 ? 9.319 4.319 11.940 1.00 81.88 84 ASP A C 1
ATOM 680 O O . ASP A 1 84 ? 8.832 4.151 10.822 1.00 81.88 84 ASP A O 1
ATOM 684 N N . ARG A 1 85 ? 8.613 4.834 12.951 1.00 84.12 85 ARG A N 1
ATOM 685 C CA . ARG A 1 85 ? 7.237 5.329 12.799 1.00 84.12 85 ARG A CA 1
ATOM 686 C C . ARG A 1 85 ? 7.168 6.686 12.097 1.00 84.12 85 ARG A C 1
ATOM 688 O O . ARG A 1 85 ? 6.080 7.095 11.693 1.00 84.12 85 ARG A O 1
ATOM 695 N N . SER A 1 86 ? 8.291 7.400 11.962 1.00 88.12 86 SER A N 1
ATOM 696 C CA . SER A 1 86 ? 8.297 8.766 11.426 1.00 88.12 86 SER A CA 1
ATOM 697 C C . SER A 1 86 ? 7.846 8.790 9.968 1.00 88.12 86 SER A C 1
ATOM 699 O O . SER A 1 86 ? 7.011 9.617 9.603 1.00 88.12 86 SER A O 1
ATOM 701 N N . GLN A 1 87 ? 8.288 7.814 9.170 1.00 87.75 87 GLN A N 1
ATOM 702 C CA . GLN A 1 87 ? 7.862 7.643 7.782 1.00 87.75 87 GLN A CA 1
ATOM 703 C C . GLN A 1 87 ? 6.339 7.506 7.689 1.00 87.75 87 GLN A C 1
ATOM 705 O O . GLN A 1 87 ? 5.684 8.241 6.955 1.00 87.75 87 GLN A O 1
ATOM 710 N N . ILE A 1 88 ? 5.745 6.643 8.509 1.00 90.19 88 ILE A N 1
ATOM 711 C CA . ILE A 1 88 ? 4.293 6.441 8.509 1.00 90.19 88 ILE A CA 1
ATOM 712 C C . ILE A 1 88 ? 3.550 7.735 8.869 1.00 90.19 88 ILE A C 1
ATOM 714 O O . ILE A 1 88 ? 2.544 8.066 8.247 1.00 90.19 88 ILE A O 1
ATOM 718 N N . MET A 1 89 ? 4.067 8.518 9.819 1.00 89.44 89 MET A N 1
ATOM 719 C CA . MET A 1 89 ? 3.473 9.812 10.172 1.00 89.44 89 MET A CA 1
ATOM 720 C C . MET A 1 89 ? 3.614 10.851 9.054 1.00 89.44 89 MET A C 1
ATOM 722 O O . MET A 1 89 ? 2.701 11.650 8.841 1.00 89.44 89 MET A O 1
ATOM 726 N N . HIS A 1 90 ? 4.732 10.848 8.326 1.00 92.00 90 HIS A N 1
ATOM 727 C CA . HIS A 1 90 ? 4.917 11.706 7.157 1.00 92.00 90 HIS A CA 1
ATOM 728 C C . HIS A 1 90 ? 3.947 11.348 6.031 1.00 92.00 90 HIS A C 1
ATOM 730 O O . HIS A 1 90 ? 3.309 12.248 5.487 1.00 92.00 90 HIS A O 1
ATOM 736 N N . LEU A 1 91 ? 3.763 10.057 5.747 1.00 91.81 91 LEU A N 1
ATOM 737 C CA . LEU A 1 91 ? 2.767 9.585 4.786 1.00 91.81 91 LEU A CA 1
ATOM 738 C C . LEU A 1 91 ? 1.347 9.972 5.221 1.00 91.81 91 LEU A C 1
ATOM 740 O O . LEU A 1 91 ? 0.583 10.524 4.434 1.00 91.81 91 LEU A O 1
ATOM 744 N N . GLY A 1 92 ? 1.016 9.772 6.499 1.00 92.44 92 GLY A N 1
ATOM 745 C CA . GLY A 1 92 ? -0.277 10.159 7.063 1.00 92.44 92 GLY A CA 1
ATOM 746 C C . GLY A 1 92 ? -0.591 11.646 6.904 1.00 92.44 92 GLY A C 1
ATOM 747 O O . GLY A 1 92 ? -1.732 12.004 6.639 1.00 92.44 92 GLY A O 1
ATOM 748 N N . ARG A 1 93 ? 0.416 12.526 6.998 1.00 93.25 93 ARG A N 1
ATOM 749 C CA . ARG A 1 93 ? 0.263 13.968 6.716 1.00 93.25 93 ARG A CA 1
ATOM 750 C C . ARG A 1 93 ? -0.021 14.269 5.250 1.00 93.25 93 ARG A C 1
ATOM 752 O O . ARG A 1 93 ? -0.706 15.247 4.978 1.00 93.25 93 ARG A O 1
ATOM 759 N N . GLN A 1 94 ? 0.512 13.471 4.330 1.00 91.06 94 GLN A N 1
ATOM 760 C CA . GLN A 1 94 ? 0.246 13.630 2.901 1.00 91.06 94 GLN A CA 1
ATOM 761 C C . GLN A 1 94 ? -1.164 13.151 2.540 1.00 91.06 94 GLN A C 1
ATOM 763 O O . GLN A 1 94 ? -1.847 13.825 1.778 1.00 91.06 94 GLN A O 1
ATOM 768 N N . LEU A 1 95 ? -1.607 12.030 3.118 1.00 91.25 95 LEU A N 1
ATOM 769 C CA . LEU A 1 95 ? -2.912 11.425 2.826 1.00 91.25 95 LEU A CA 1
ATOM 770 C C . LEU A 1 95 ? -4.074 12.081 3.592 1.00 91.25 95 LEU A C 1
ATOM 772 O O . LEU A 1 95 ? -5.150 12.274 3.041 1.00 91.25 95 LEU A O 1
ATOM 776 N N . TYR A 1 96 ? -3.856 12.446 4.858 1.00 92.06 96 TYR A N 1
ATOM 777 C CA . TYR A 1 96 ? -4.870 12.986 5.772 1.00 92.06 96 TYR A CA 1
ATOM 778 C C . TYR A 1 96 ? -4.369 14.278 6.449 1.00 92.06 96 TYR A C 1
ATOM 780 O O . TYR A 1 96 ? -4.221 14.316 7.676 1.00 92.06 96 TYR A O 1
ATOM 788 N N . PRO A 1 97 ? -4.108 15.366 5.694 1.00 90.88 97 PRO A N 1
ATOM 789 C CA . PRO A 1 97 ? -3.459 16.576 6.214 1.00 90.88 97 PRO A CA 1
ATOM 790 C C . PRO A 1 97 ? -4.215 17.235 7.376 1.00 90.88 97 PRO A C 1
ATOM 792 O O . PRO A 1 97 ? -3.596 17.706 8.329 1.00 90.88 97 PRO A O 1
ATOM 795 N N . SER A 1 98 ? -5.549 17.215 7.347 1.00 90.75 98 SER A N 1
ATOM 796 C CA . SER A 1 98 ? -6.412 17.738 8.415 1.00 90.75 98 SER A CA 1
ATOM 797 C C . SER A 1 98 ? -6.735 16.715 9.512 1.00 90.75 98 SER A C 1
ATOM 799 O O . SER A 1 98 ? -7.311 17.075 10.535 1.00 90.75 98 SER A O 1
ATOM 801 N N . GLN A 1 99 ? -6.372 15.441 9.325 1.00 88.12 99 GLN A N 1
ATOM 802 C CA . GLN A 1 99 ? -6.825 14.310 10.149 1.00 88.12 99 GLN A CA 1
ATOM 803 C C . GLN A 1 99 ? -5.667 13.369 10.530 1.00 88.12 99 GLN A C 1
ATOM 805 O O . GLN A 1 99 ? -5.827 12.161 10.682 1.00 88.12 99 GLN A O 1
ATOM 810 N N . THR A 1 100 ? -4.475 13.932 10.730 1.00 90.12 100 THR A N 1
ATOM 811 C CA . THR A 1 100 ? -3.243 13.176 11.030 1.00 90.12 100 THR A CA 1
ATOM 812 C C . THR A 1 100 ? -3.335 12.329 12.299 1.00 90.12 100 THR A C 1
ATOM 814 O O . THR A 1 100 ? -2.792 11.226 12.348 1.00 90.12 100 THR A O 1
ATOM 817 N N . LYS A 1 101 ? -4.052 12.819 13.320 1.00 88.94 101 LYS A N 1
ATOM 818 C CA . LYS A 1 101 ? -4.323 12.069 14.554 1.00 88.94 101 LYS A CA 1
ATOM 819 C C . LYS A 1 101 ? -5.131 10.801 14.270 1.00 88.94 101 LYS A C 1
ATOM 821 O O . LYS A 1 101 ? -4.751 9.741 14.752 1.00 88.94 101 LYS A O 1
ATOM 826 N N . PHE A 1 102 ? -6.188 10.920 13.466 1.00 89.94 102 PHE A N 1
ATOM 827 C CA . PHE A 1 102 ? -7.012 9.787 13.056 1.00 89.94 102 PHE A CA 1
ATOM 828 C C . PHE A 1 102 ? -6.171 8.748 12.310 1.00 89.94 102 PHE A C 1
ATOM 830 O O . PHE A 1 102 ? -6.149 7.588 12.703 1.00 89.94 102 PHE A O 1
ATOM 837 N N . PHE A 1 103 ? -5.390 9.171 11.311 1.00 93.25 103 PHE A N 1
ATOM 838 C CA . PHE A 1 103 ? -4.527 8.249 10.568 1.00 93.25 103 PHE A CA 1
ATOM 839 C C . PHE A 1 103 ? -3.545 7.497 11.479 1.00 93.25 103 PHE A C 1
ATOM 841 O O . PHE A 1 103 ? -3.342 6.293 11.321 1.00 93.25 103 PHE A O 1
ATOM 848 N N . ARG A 1 104 ? -2.948 8.191 12.458 1.00 91.75 104 ARG A N 1
ATOM 849 C CA . ARG A 1 104 ? -2.051 7.564 13.435 1.00 91.75 104 ARG A CA 1
ATOM 850 C C . ARG A 1 104 ? -2.759 6.480 14.245 1.00 91.75 104 ARG A C 1
ATOM 852 O O . ARG A 1 104 ? -2.216 5.388 14.359 1.00 91.75 104 ARG A O 1
ATOM 859 N N . GLU A 1 105 ? -3.934 6.780 14.790 1.00 92.88 105 GLU A N 1
ATOM 860 C CA . GLU A 1 105 ? -4.714 5.835 15.603 1.00 92.88 105 GLU A CA 1
ATOM 861 C C . GLU A 1 105 ? -5.130 4.607 14.783 1.00 92.88 105 GLU A C 1
ATOM 863 O O . GLU A 1 105 ? -4.990 3.480 15.250 1.00 92.88 105 GLU A O 1
ATOM 868 N N . VAL A 1 106 ? -5.539 4.816 13.529 1.00 93.75 106 VAL A N 1
ATOM 869 C CA . VAL A 1 106 ? -5.858 3.731 12.591 1.00 93.75 106 VAL A CA 1
ATOM 870 C C . VAL A 1 106 ? -4.653 2.841 12.325 1.00 93.75 106 VAL A C 1
ATOM 872 O O . VAL A 1 106 ? -4.769 1.621 12.395 1.00 93.75 106 VAL A O 1
ATOM 875 N N . TYR A 1 107 ? -3.489 3.427 12.040 1.00 94.38 107 TYR A N 1
ATOM 876 C CA . TYR A 1 107 ? -2.273 2.647 11.829 1.00 94.38 107 TYR A CA 1
ATOM 877 C C . TYR A 1 107 ? -1.886 1.854 13.082 1.00 94.38 107 TYR A C 1
ATOM 879 O O . TYR A 1 107 ? -1.523 0.685 12.970 1.00 94.38 107 TYR A O 1
ATOM 887 N N . GLU A 1 108 ? -1.968 2.455 14.269 1.00 92.62 108 GLU A N 1
ATOM 888 C CA . GLU A 1 108 ? -1.642 1.780 15.531 1.00 92.62 108 GLU A CA 1
ATOM 889 C C . GLU A 1 108 ? -2.589 0.611 15.832 1.00 92.62 108 GLU A C 1
AT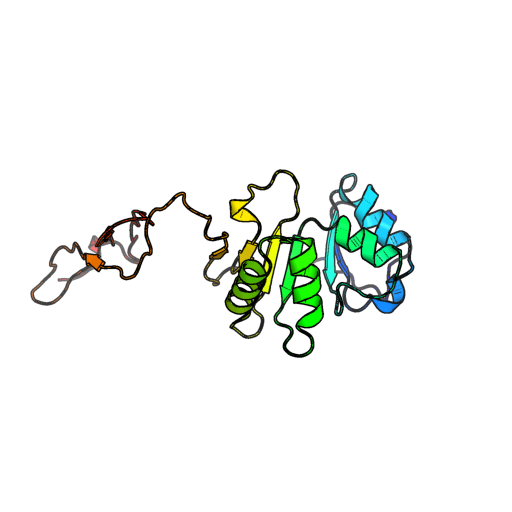OM 891 O O . GLU A 1 108 ? -2.118 -0.451 16.246 1.00 92.62 108 GLU A O 1
ATOM 896 N N . ASP A 1 109 ? -3.888 0.770 15.568 1.00 93.19 109 ASP A N 1
ATOM 897 C CA . ASP A 1 109 ? -4.882 -0.295 15.726 1.00 93.19 109 ASP A CA 1
ATOM 898 C C . ASP A 1 109 ? -4.681 -1.422 14.699 1.00 93.19 109 ASP A C 1
ATOM 900 O O . ASP A 1 109 ? -4.478 -2.586 15.073 1.00 93.19 109 ASP A O 1
ATOM 904 N N . ALA A 1 110 ? -4.620 -1.064 13.411 1.00 92.44 110 ALA A N 1
ATOM 905 C CA . ALA A 1 110 ? -4.443 -2.001 12.302 1.00 92.44 110 ALA A CA 1
ATOM 906 C C . ALA A 1 110 ? -3.111 -2.763 12.374 1.00 92.44 110 ALA A C 1
ATOM 908 O O . ALA A 1 110 ? -3.001 -3.872 11.854 1.00 92.44 110 ALA A O 1
ATOM 909 N N . THR A 1 111 ? -2.094 -2.189 13.028 1.00 93.81 111 THR A N 1
ATOM 910 C CA . THR A 1 111 ? -0.773 -2.812 13.217 1.00 93.81 111 THR A CA 1
ATOM 911 C C . THR A 1 111 ? -0.499 -3.268 14.657 1.00 93.81 111 THR A C 1
ATOM 913 O O . THR A 1 111 ? 0.651 -3.496 15.057 1.00 93.81 111 THR A O 1
ATOM 916 N N . SER A 1 112 ? -1.546 -3.437 15.467 1.00 91.31 112 SER A N 1
ATOM 917 C CA . SER A 1 112 ? -1.420 -3.837 16.875 1.00 91.31 112 SER A CA 1
ATOM 918 C C . SER A 1 112 ? -0.762 -5.214 17.050 1.00 91.31 112 SER A C 1
ATOM 920 O O . SER A 1 112 ? 0.048 -5.398 17.967 1.00 91.31 112 SER A O 1
ATOM 922 N N . LYS A 1 113 ? -0.992 -6.155 16.127 1.00 89.81 113 LYS A N 1
ATOM 923 C CA . LYS A 1 113 ? -0.459 -7.527 16.172 1.00 89.81 113 LYS A CA 1
ATOM 924 C C . LYS A 1 113 ? 0.843 -7.685 15.365 1.00 89.81 113 LYS A C 1
ATOM 926 O O . LYS A 1 113 ? 1.193 -6.835 14.549 1.00 89.81 113 LYS A O 1
ATOM 931 N N . PRO A 1 114 ? 1.638 -8.741 15.603 1.00 89.31 114 PRO A N 1
ATOM 932 C CA . PRO A 1 114 ? 2.708 -9.120 14.681 1.00 89.31 114 PRO A CA 1
ATOM 933 C C . PRO A 1 114 ? 2.145 -9.421 13.284 1.00 89.31 114 PRO A C 1
ATOM 935 O O . PRO A 1 114 ? 1.058 -9.980 13.174 1.00 89.31 114 PRO A O 1
ATOM 938 N N . PHE A 1 115 ? 2.885 -9.050 12.235 1.00 87.94 115 PHE A N 1
ATOM 939 C CA . PHE A 1 115 ? 2.551 -9.301 10.818 1.00 87.94 115 PHE A CA 1
ATOM 940 C C . PHE A 1 115 ? 1.243 -8.673 10.296 1.00 87.94 115 PHE A C 1
ATOM 942 O O . PHE A 1 115 ? 0.900 -8.858 9.132 1.00 87.94 115 PHE A O 1
ATOM 949 N N . SER A 1 116 ? 0.533 -7.887 11.109 1.00 91.06 116 SER A N 1
ATOM 950 C CA . SER A 1 116 ? -0.642 -7.136 10.662 1.00 91.06 116 SER A CA 1
ATOM 951 C C . SER A 1 116 ? -0.259 -5.895 9.848 1.00 91.06 116 SER A C 1
ATOM 953 O O . SER A 1 116 ? 0.862 -5.378 9.950 1.00 91.06 116 SER A O 1
ATOM 955 N N . TYR A 1 117 ? -1.217 -5.410 9.064 1.00 94.88 117 TYR A N 1
ATOM 956 C CA . TYR A 1 117 ? -1.042 -4.341 8.090 1.00 94.88 117 TYR A CA 1
ATOM 957 C C . TYR A 1 117 ? -2.240 -3.389 8.085 1.00 94.88 117 TYR A C 1
ATOM 959 O O . TYR A 1 117 ? -3.370 -3.772 8.399 1.00 94.88 117 TYR A O 1
ATOM 967 N N . LEU A 1 118 ? -1.990 -2.160 7.646 1.00 95.75 118 LEU A N 1
ATOM 968 C CA . LEU A 1 118 ? -3.014 -1.229 7.187 1.00 95.75 118 LEU A CA 1
ATOM 969 C C . LEU A 1 118 ? -3.016 -1.216 5.654 1.00 95.75 118 LEU A C 1
ATOM 971 O O . LEU A 1 118 ? -2.001 -0.886 5.041 1.00 95.75 118 LEU A O 1
ATOM 975 N N . LEU A 1 119 ? -4.150 -1.557 5.046 1.00 96.50 119 LEU A N 1
ATOM 976 C CA . LEU A 1 119 ? -4.415 -1.331 3.629 1.00 96.50 119 LEU A CA 1
ATOM 977 C C . LEU A 1 119 ? -4.905 0.105 3.429 1.00 96.50 119 LEU A C 1
ATOM 979 O O . LEU A 1 119 ? -5.862 0.535 4.075 1.00 96.50 119 LEU A O 1
ATOM 983 N N . ILE A 1 120 ? -4.285 0.799 2.482 1.00 95.69 120 ILE A N 1
ATOM 984 C CA . ILE A 1 120 ? -4.706 2.106 1.983 1.00 95.69 120 ILE A CA 1
ATOM 985 C C . ILE A 1 120 ? -5.106 1.954 0.517 1.00 95.69 120 ILE A C 1
ATOM 987 O O . ILE A 1 120 ? -4.300 1.505 -0.297 1.00 95.69 120 ILE A O 1
ATOM 991 N N . ASP A 1 121 ? -6.340 2.328 0.195 1.00 94.06 121 ASP A N 1
ATOM 992 C CA . ASP A 1 121 ? -6.897 2.349 -1.158 1.00 94.06 121 ASP A CA 1
ATOM 993 C C . ASP A 1 121 ? -6.780 3.751 -1.763 1.00 94.06 121 ASP A C 1
ATOM 995 O O . ASP A 1 121 ? -7.381 4.715 -1.279 1.00 94.06 121 ASP A O 1
ATOM 999 N N . LEU A 1 122 ? -5.989 3.860 -2.823 1.00 91.81 122 LEU A N 1
ATOM 1000 C CA . LEU A 1 122 ? -5.689 5.105 -3.523 1.00 91.81 122 LEU A CA 1
ATOM 1001 C C . LEU A 1 122 ? -6.391 5.189 -4.887 1.00 91.81 122 LEU A C 1
ATOM 1003 O O . LEU A 1 122 ? -6.127 6.122 -5.644 1.00 91.81 122 LEU A O 1
ATOM 1007 N N . ILE A 1 123 ? -7.293 4.255 -5.217 1.00 88.81 123 ILE A N 1
ATOM 1008 C CA . ILE A 1 123 ? -7.998 4.285 -6.502 1.00 88.81 123 ILE A CA 1
ATOM 1009 C C . ILE A 1 123 ? -8.997 5.456 -6.512 1.00 88.81 123 ILE A C 1
ATOM 1011 O O . ILE A 1 123 ? -9.777 5.595 -5.568 1.00 88.81 123 ILE A O 1
ATOM 1015 N N . PRO A 1 124 ? -9.000 6.329 -7.535 1.00 86.62 124 PRO A N 1
ATOM 1016 C CA . PRO A 1 124 ? -9.807 7.550 -7.519 1.00 86.62 124 PRO A CA 1
ATOM 1017 C C . PRO A 1 124 ? -11.316 7.350 -7.322 1.00 86.62 124 PRO A C 1
ATOM 1019 O O . PRO A 1 124 ? -11.946 8.197 -6.697 1.00 86.62 124 PRO A O 1
ATOM 1022 N N . ASP A 1 125 ? -11.889 6.255 -7.822 1.00 86.31 125 ASP A N 1
ATOM 1023 C CA . ASP A 1 125 ? -13.329 5.964 -7.778 1.00 86.31 125 ASP A CA 1
ATOM 1024 C C . ASP A 1 125 ? -13.775 5.159 -6.542 1.00 86.31 125 ASP A C 1
ATOM 1026 O O . ASP A 1 125 ? -14.974 4.951 -6.349 1.00 86.31 125 ASP A O 1
ATOM 1030 N N . THR A 1 126 ? -12.843 4.750 -5.675 1.00 84.19 126 THR A N 1
ATOM 1031 C CA . THR A 1 126 ? -13.175 4.114 -4.395 1.00 84.19 126 THR A CA 1
ATOM 1032 C C . THR A 1 126 ? -13.876 5.103 -3.463 1.00 84.19 126 THR A C 1
ATOM 1034 O O . THR A 1 126 ? -13.403 6.219 -3.252 1.00 84.19 126 THR A O 1
ATOM 1037 N N . ASP A 1 127 ? -14.970 4.662 -2.837 1.00 83.88 127 ASP A N 1
ATOM 1038 C CA . ASP A 1 127 ? -15.669 5.423 -1.801 1.00 83.88 127 ASP A CA 1
ATOM 1039 C C . ASP A 1 127 ? -14.735 5.774 -0.626 1.00 83.88 127 ASP A C 1
ATOM 1041 O O . ASP A 1 127 ? -14.011 4.919 -0.104 1.00 83.88 127 ASP A O 1
ATOM 1045 N N . ASP A 1 128 ? -14.764 7.032 -0.179 1.00 83.56 128 ASP A N 1
ATOM 1046 C CA . ASP A 1 128 ? -13.849 7.536 0.853 1.00 83.56 128 ASP A CA 1
ATOM 1047 C C . ASP A 1 128 ? -13.954 6.781 2.186 1.00 83.56 128 ASP A C 1
ATOM 1049 O O . ASP A 1 128 ? -12.983 6.689 2.946 1.00 83.56 128 ASP A O 1
ATOM 1053 N N . SER A 1 129 ? -15.110 6.174 2.450 1.00 83.56 129 SER A N 1
ATOM 1054 C CA . SER A 1 129 ? -15.368 5.371 3.640 1.00 83.56 129 SER A CA 1
ATOM 1055 C C . SER A 1 129 ? -14.652 4.011 3.624 1.00 83.56 129 SER A C 1
ATOM 1057 O O . SER A 1 129 ? -14.547 3.373 4.673 1.00 83.56 129 SER A O 1
ATOM 1059 N N . LEU A 1 130 ? -14.124 3.582 2.468 1.00 85.75 130 LEU A N 1
ATOM 1060 C CA . LEU A 1 130 ? -13.426 2.306 2.248 1.00 85.75 130 LEU A CA 1
ATOM 1061 C C . LEU A 1 130 ? -11.906 2.466 2.065 1.00 85.75 130 LEU A C 1
ATOM 1063 O O . LEU A 1 130 ? -11.206 1.487 1.786 1.00 85.75 130 LEU A O 1
ATOM 1067 N N . ARG A 1 131 ? -11.378 3.683 2.245 1.00 90.12 131 ARG A N 1
ATOM 1068 C CA . ARG A 1 131 ? -9.967 4.025 1.988 1.00 90.12 131 ARG A CA 1
ATOM 1069 C C . ARG A 1 131 ? -8.985 3.305 2.902 1.00 90.12 131 ARG A C 1
ATOM 1071 O O . ARG A 1 131 ? -7.899 2.951 2.459 1.00 90.12 131 ARG A O 1
ATOM 1078 N N . LEU A 1 132 ? -9.346 3.090 4.166 1.00 92.50 132 LEU A N 1
ATOM 1079 C CA . LEU A 1 132 ? -8.473 2.499 5.182 1.00 92.50 132 LEU A CA 1
ATOM 1080 C C . LEU A 1 132 ? -9.078 1.195 5.694 1.00 92.50 132 LEU A C 1
ATOM 1082 O O . LEU A 1 132 ? -10.173 1.194 6.259 1.00 92.50 132 LEU A O 1
ATOM 1086 N N . ARG A 1 133 ? -8.377 0.077 5.494 1.00 93.12 133 ARG A N 1
ATOM 1087 C CA . ARG A 1 133 ? -8.887 -1.270 5.800 1.00 93.12 133 ARG A CA 1
ATOM 1088 C C . ARG A 1 133 ? -7.818 -2.168 6.411 1.00 93.12 133 ARG A C 1
ATOM 1090 O O . ARG A 1 133 ? -6.625 -1.936 6.246 1.00 93.12 133 ARG A O 1
ATOM 1097 N N . SER A 1 134 ? -8.235 -3.229 7.086 1.00 91.88 134 SER A N 1
ATOM 1098 C CA . SER A 1 134 ? -7.357 -4.331 7.494 1.00 91.88 134 SER A CA 1
ATOM 1099 C C . SER A 1 134 ? -8.127 -5.652 7.476 1.00 91.88 134 SER A C 1
ATOM 1101 O O . SER A 1 134 ? -9.351 -5.662 7.337 1.00 91.88 134 SER A O 1
ATOM 1103 N N . GLY A 1 135 ? -7.405 -6.764 7.585 1.00 88.88 135 GLY A N 1
ATOM 1104 C CA . GLY A 1 135 ? -7.988 -8.100 7.659 1.00 88.88 135 GLY A CA 1
ATOM 1105 C C . GLY A 1 135 ? -8.733 -8.529 6.396 1.00 88.88 135 GLY A C 1
ATOM 1106 O O . GLY A 1 135 ? -9.822 -9.088 6.477 1.00 88.88 135 GLY A O 1
ATOM 1107 N N . ILE A 1 136 ? -8.169 -8.229 5.223 1.00 87.38 136 ILE A N 1
ATOM 1108 C CA . ILE A 1 136 ? -8.717 -8.653 3.926 1.00 87.38 136 ILE A CA 1
ATOM 1109 C C . ILE A 1 136 ? -8.373 -10.111 3.584 1.00 87.38 136 ILE A C 1
ATOM 1111 O O . ILE A 1 136 ? -8.936 -10.666 2.642 1.00 87.38 136 ILE A O 1
ATOM 1115 N N . PHE A 1 137 ? -7.418 -10.717 4.295 1.00 83.19 137 PHE A N 1
ATOM 1116 C CA . PHE A 1 137 ? -6.987 -12.087 4.040 1.00 83.19 137 PHE A CA 1
ATOM 1117 C C . PHE A 1 137 ? -7.858 -13.100 4.796 1.00 83.19 137 PHE A C 1
ATOM 1119 O O . PHE A 1 137 ? -8.400 -12.785 5.858 1.00 83.19 137 PHE A O 1
ATOM 1126 N N . PRO A 1 138 ? -8.004 -14.331 4.270 1.00 84.94 138 PRO A N 1
ATOM 1127 C CA . PRO A 1 138 ? -8.805 -15.363 4.918 1.00 84.94 138 PRO A CA 1
ATOM 1128 C C . PRO A 1 138 ? -8.378 -15.617 6.369 1.00 84.94 138 PRO A C 1
ATOM 1130 O O . PRO A 1 138 ? -7.202 -15.835 6.645 1.00 84.94 138 PRO A O 1
ATOM 1133 N N . GLY A 1 139 ? -9.352 -15.637 7.281 1.00 80.44 139 GLY A N 1
ATOM 1134 C CA . GLY A 1 139 ? -9.129 -15.873 8.712 1.00 80.44 139 GLY A CA 1
ATOM 1135 C C . GLY A 1 139 ? -8.928 -14.605 9.546 1.00 80.44 139 GLY A C 1
ATOM 1136 O O . GLY A 1 139 ? -9.058 -14.672 10.769 1.00 80.44 139 GLY A O 1
ATOM 1137 N N . ASP A 1 140 ? -8.696 -13.453 8.916 1.00 78.50 140 ASP A N 1
ATOM 1138 C CA . ASP A 1 140 ? -8.642 -12.177 9.620 1.00 78.50 140 ASP A CA 1
ATOM 1139 C C . ASP A 1 140 ? -10.044 -11.591 9.845 1.00 78.50 140 ASP A C 1
ATOM 1141 O O . ASP A 1 140 ? -10.990 -11.819 9.087 1.00 78.50 140 ASP A O 1
ATOM 1145 N N . LYS A 1 141 ? -10.175 -10.772 10.893 1.00 84.12 141 LYS A N 1
ATOM 1146 C CA . LYS A 1 141 ? -11.360 -9.933 11.073 1.00 84.12 141 LYS A CA 1
ATOM 1147 C C . LYS A 1 141 ? -11.244 -8.722 10.151 1.00 84.12 141 LYS A C 1
ATOM 1149 O O . LYS A 1 141 ? -10.392 -7.867 10.380 1.00 84.12 141 LYS A O 1
ATOM 1154 N N . TYR A 1 142 ? -12.126 -8.642 9.160 1.00 87.62 142 TYR A N 1
ATOM 1155 C CA . TYR A 1 142 ? -12.205 -7.489 8.271 1.00 87.62 142 TYR A CA 1
ATOM 1156 C C . TYR A 1 142 ? -12.615 -6.227 9.040 1.00 87.62 142 TYR A C 1
ATOM 1158 O O . TYR A 1 142 ? -13.637 -6.212 9.735 1.00 87.62 142 TYR A O 1
ATOM 1166 N N . CYS A 1 143 ? -11.816 -5.171 8.899 1.00 85.75 143 CYS A N 1
ATOM 1167 C CA . CYS A 1 143 ? -12.015 -3.881 9.552 1.00 85.75 143 CYS A CA 1
ATOM 1168 C C . CYS A 1 143 ? -11.950 -2.751 8.522 1.00 85.75 143 CYS A C 1
ATOM 1170 O O . CYS A 1 143 ? -11.092 -2.754 7.638 1.00 85.75 143 CYS A O 1
ATOM 1172 N N . VAL A 1 144 ? -12.826 -1.759 8.680 1.00 89.44 144 VAL A N 1
ATOM 1173 C CA . VAL A 1 144 ? -12.848 -0.516 7.901 1.00 89.44 144 VAL A CA 1
ATOM 1174 C C . VAL A 1 144 ? -12.717 0.651 8.873 1.00 89.44 144 VAL A C 1
ATOM 1176 O O . VAL A 1 144 ? -13.398 0.675 9.899 1.00 89.44 144 VAL A O 1
ATOM 1179 N N . TYR A 1 145 ? -11.848 1.609 8.559 1.00 88.00 145 TYR A N 1
ATOM 1180 C CA . TYR A 1 145 ? -11.569 2.755 9.415 1.00 88.00 145 TYR A CA 1
ATOM 1181 C C . TYR A 1 145 ? -12.054 4.045 8.773 1.00 88.00 145 TYR A C 1
ATOM 1183 O O . TYR A 1 145 ? -11.675 4.377 7.652 1.00 88.00 145 TYR A O 1
ATOM 1191 N N . GLN A 1 146 ? -12.842 4.808 9.523 1.00 86.44 146 GLN A N 1
ATOM 1192 C CA . GLN A 1 146 ? -13.405 6.072 9.068 1.00 86.44 146 GLN A CA 1
ATOM 1193 C C . GLN A 1 146 ? -13.134 7.155 10.102 1.00 86.44 146 GLN A C 1
ATOM 1195 O O . GLN A 1 146 ? -13.193 6.872 11.307 1.00 86.44 146 GLN A O 1
ATOM 1200 N N . PRO A 1 147 ? -12.830 8.389 9.667 1.00 77.88 147 PRO A N 1
ATOM 1201 C CA . PRO A 1 147 ? -12.723 9.475 10.606 1.00 77.88 147 PRO A CA 1
ATOM 1202 C C . PRO A 1 147 ? -14.048 9.623 11.326 1.00 77.88 147 PRO A C 1
ATOM 1204 O O . PRO A 1 147 ? -15.116 9.582 10.716 1.00 77.88 147 PRO A O 1
ATOM 1207 N N . ARG A 1 148 ? -13.972 9.827 12.637 1.00 67.19 148 ARG A N 1
ATOM 1208 C CA . ARG A 1 148 ? -15.122 10.292 13.392 1.00 67.19 148 ARG A CA 1
ATOM 1209 C C . ARG A 1 148 ? -15.395 11.693 12.871 1.00 67.19 148 ARG A C 1
ATOM 1211 O O . ARG A 1 148 ? -14.709 12.632 13.272 1.00 67.19 148 ARG A O 1
ATOM 1218 N N . SER A 1 149 ? -16.301 11.820 11.907 1.00 55.94 149 SER A N 1
ATOM 1219 C CA . SER A 1 149 ? -16.740 13.116 11.422 1.00 55.94 149 SER A CA 1
ATOM 1220 C C . SER A 1 149 ? -17.033 13.996 12.630 1.00 55.94 149 SER A C 1
ATOM 1222 O O . SER A 1 149 ? -17.557 13.524 13.645 1.00 55.94 149 SER A O 1
ATOM 1224 N N . SER A 1 150 ? -16.708 15.280 12.511 1.00 42.53 150 SER A N 1
ATOM 1225 C CA . SER A 1 150 ? -17.446 16.344 13.175 1.00 42.53 150 SER A CA 1
ATOM 1226 C C . SER A 1 150 ? -18.911 16.156 12.785 1.00 42.53 150 SER A C 1
ATOM 1228 O O . SER A 1 150 ? -19.406 16.800 11.865 1.00 42.53 150 SER A O 1
ATOM 1230 N N . PHE A 1 151 ? -19.597 15.198 13.411 1.00 36.78 151 PHE A N 1
ATOM 1231 C CA . PHE A 1 151 ? -21.041 15.180 13.425 1.00 36.78 151 PHE A CA 1
ATOM 1232 C C . PHE A 1 151 ? -21.413 16.596 13.860 1.00 36.78 151 PHE A C 1
ATOM 1234 O O . PHE A 1 151 ? -20.847 17.066 14.859 1.00 36.78 151 PHE A O 1
ATOM 1241 N N . PRO A 1 152 ? -22.252 17.331 13.117 1.00 34.81 152 PRO A N 1
ATOM 1242 C CA . PRO A 1 152 ? -22.884 18.499 13.697 1.00 34.81 152 PRO A CA 1
ATOM 1243 C C . PRO A 1 152 ? -23.619 17.980 14.935 1.00 34.81 152 PRO A C 1
ATOM 1245 O O . PRO A 1 152 ? -24.654 17.347 14.804 1.00 34.81 152 PRO A O 1
ATOM 1248 N N . SER A 1 153 ? -22.982 18.113 16.104 1.00 36.22 153 SER A N 1
ATOM 1249 C CA . SER A 1 153 ? -23.484 17.740 17.427 1.00 36.22 153 SER A CA 1
ATOM 1250 C C . SER A 1 153 ? -24.465 16.558 17.429 1.00 36.22 153 SER A C 1
ATOM 1252 O O . SER A 1 153 ? -25.661 16.795 17.518 1.00 36.22 153 SER A O 1
ATOM 1254 N N . LEU A 1 154 ? -23.983 15.316 17.370 1.00 35.91 154 LEU A N 1
ATOM 1255 C CA . LEU A 1 154 ? -24.735 14.125 17.795 1.00 35.91 154 LEU A CA 1
ATOM 1256 C C . LEU A 1 154 ? -23.740 13.063 18.298 1.00 35.91 154 LEU A C 1
ATOM 1258 O O . LEU A 1 154 ? -22.539 13.146 18.030 1.00 35.91 154 LEU A O 1
ATOM 1262 N N . GLN A 1 155 ? -24.183 12.238 19.234 1.00 35.25 155 GLN A N 1
ATOM 1263 C CA . GLN A 1 155 ? -23.557 12.103 20.551 1.00 35.25 155 GLN A CA 1
ATOM 1264 C C . GLN A 1 155 ? -22.419 11.066 20.646 1.00 35.25 155 GLN A C 1
ATOM 1266 O O . GLN A 1 155 ? -22.168 10.217 19.798 1.00 35.25 155 GLN A O 1
ATOM 1271 N N . VAL A 1 156 ? -21.670 11.162 21.745 1.00 36.88 156 VAL A N 1
ATOM 1272 C CA . VAL A 1 156 ? -20.647 10.205 22.175 1.00 36.88 156 VAL A CA 1
ATOM 1273 C C . VAL A 1 156 ? -21.292 8.845 22.492 1.00 36.88 156 VAL A C 1
ATOM 1275 O O . VAL A 1 156 ? -22.010 8.765 23.480 1.00 36.88 156 VAL A O 1
ATOM 1278 N N . ILE A 1 157 ? -20.960 7.747 21.796 1.00 37.84 157 ILE A N 1
ATOM 1279 C CA . ILE A 1 157 ? -21.322 6.406 22.308 1.00 37.84 157 ILE A CA 1
ATOM 1280 C C . ILE A 1 157 ? -20.358 5.987 23.435 1.00 37.84 157 ILE A C 1
ATOM 1282 O O . ILE A 1 157 ? -19.137 5.979 23.250 1.00 37.84 157 ILE A O 1
ATOM 1286 N N . ARG A 1 158 ? -20.926 5.643 24.604 1.00 38.28 158 ARG A N 1
ATOM 1287 C CA . ARG A 1 158 ? -20.241 5.235 25.852 1.00 38.28 158 ARG A CA 1
ATOM 1288 C C . ARG A 1 158 ? -20.581 3.810 26.354 1.00 38.28 158 ARG A C 1
ATOM 1290 O O . ARG A 1 158 ? -19.977 3.403 27.339 1.00 38.28 158 ARG A O 1
ATOM 1297 N N . ALA A 1 159 ? -21.482 3.041 25.724 1.00 39.88 159 ALA A N 1
ATOM 1298 C CA . ALA A 1 159 ? -21.817 1.652 26.111 1.00 39.88 159 ALA A CA 1
ATOM 1299 C C . ALA A 1 159 ? -22.621 0.901 25.019 1.00 39.88 159 ALA A C 1
ATOM 1301 O O . ALA A 1 159 ? -23.197 1.547 24.147 1.00 39.88 159 ALA A O 1
ATOM 1302 N N . ALA A 1 160 ? -22.703 -0.438 25.104 1.00 39.84 160 ALA A N 1
ATOM 1303 C CA . ALA A 1 160 ? -23.567 -1.305 24.283 1.00 39.84 160 ALA A CA 1
ATOM 1304 C C . ALA A 1 160 ? -24.310 -2.338 25.162 1.00 39.84 160 ALA A C 1
ATOM 1306 O O . ALA A 1 160 ? -23.745 -2.800 26.155 1.00 39.84 160 ALA A O 1
ATOM 1307 N N . VAL A 1 161 ? -25.544 -2.710 24.793 1.00 40.03 161 VAL A N 1
ATOM 1308 C CA . VAL A 1 161 ? -26.332 -3.799 25.411 1.00 40.03 161 VAL A CA 1
ATOM 1309 C C . VAL A 1 161 ? -26.582 -4.898 24.381 1.00 40.03 161 VAL A C 1
ATOM 1311 O O . VAL A 1 161 ? -26.791 -4.627 23.198 1.00 40.03 161 VAL A O 1
ATOM 1314 N N . LEU A 1 162 ? -26.512 -6.144 24.846 1.00 44.84 162 LEU A N 1
ATOM 1315 C CA . LEU A 1 162 ? -26.728 -7.357 24.062 1.00 44.84 162 LEU A CA 1
ATOM 1316 C C . LEU A 1 162 ? -28.044 -7.988 24.514 1.00 44.84 162 LEU A C 1
ATOM 1318 O O . LEU A 1 162 ? -28.203 -8.228 25.712 1.00 44.84 162 LEU A O 1
ATOM 1322 N N . ASP A 1 163 ? -28.945 -8.257 23.572 1.00 41.41 163 ASP A N 1
ATOM 1323 C CA . ASP A 1 163 ? -30.176 -9.005 23.827 1.00 41.41 163 ASP A CA 1
ATOM 1324 C C . ASP A 1 163 ? -30.100 -10.375 23.138 1.00 41.41 163 ASP A C 1
ATOM 1326 O O . ASP A 1 163 ? -29.588 -10.497 22.018 1.00 41.41 163 ASP A O 1
ATOM 1330 N N . PHE A 1 164 ? -30.562 -11.415 23.829 1.00 51.00 164 PHE A N 1
ATOM 1331 C CA . PHE A 1 164 ? -30.475 -12.803 23.375 1.00 51.00 164 PHE A CA 1
ATOM 1332 C C . PHE A 1 164 ? -31.883 -13.383 23.243 1.00 51.00 164 PHE A C 1
ATOM 1334 O O . PHE A 1 164 ? -32.480 -13.794 24.237 1.00 51.00 164 PHE A O 1
ATOM 1341 N N . GLU A 1 165 ? -32.394 -13.498 22.016 1.00 47.94 165 GLU A N 1
ATOM 1342 C CA . GLU A 1 165 ? -33.590 -14.304 21.756 1.00 47.94 165 GLU A CA 1
ATOM 1343 C C . GLU A 1 165 ? -33.191 -15.752 21.429 1.00 47.94 165 GLU A C 1
ATOM 1345 O O . GLU A 1 165 ? -32.526 -16.049 20.429 1.00 47.94 165 GLU A O 1
ATOM 1350 N N . GLY A 1 166 ? -33.601 -16.679 22.296 1.00 48.50 166 GLY A N 1
ATOM 1351 C CA . GLY A 1 166 ? -33.393 -18.117 22.137 1.00 48.50 166 GLY A CA 1
ATOM 1352 C C . GLY A 1 166 ? -34.685 -18.897 22.365 1.00 48.50 166 GLY A C 1
ATOM 1353 O O . GLY A 1 166 ? -35.540 -18.480 23.143 1.00 48.50 166 GLY A O 1
ATOM 1354 N N . PHE A 1 167 ? -34.824 -20.050 21.707 1.00 45.56 167 PHE A N 1
ATOM 1355 C CA . PHE A 1 167 ? -35.833 -21.048 22.076 1.00 45.56 167 PHE A CA 1
ATOM 1356 C C . PHE A 1 167 ? -35.177 -22.090 22.988 1.00 45.56 167 PHE A C 1
ATOM 1358 O O . PHE A 1 167 ? -34.028 -22.488 22.770 1.00 45.56 167 PHE A O 1
ATOM 1365 N N . GLN A 1 168 ? -35.894 -22.505 24.027 1.00 46.28 168 GLN A N 1
ATOM 1366 C CA . GLN A 1 168 ? -35.407 -23.463 25.011 1.00 46.28 168 GLN A CA 1
ATOM 1367 C C . GLN A 1 168 ? -35.604 -24.891 24.490 1.00 46.28 168 GLN A C 1
ATOM 1369 O O . GLN A 1 168 ? -36.722 -25.268 24.146 1.00 46.28 168 GLN A O 1
ATOM 1374 N N . ILE A 1 169 ? -34.526 -25.675 24.433 1.00 51.28 169 ILE A N 1
ATOM 1375 C CA . ILE A 1 169 ? -34.578 -27.077 23.974 1.00 51.28 169 ILE A CA 1
ATOM 1376 C C . ILE A 1 169 ? -34.924 -27.996 25.147 1.00 51.28 169 ILE A C 1
ATOM 1378 O O . ILE A 1 169 ? -35.764 -28.881 25.030 1.00 51.28 169 ILE A O 1
ATOM 1382 N N . SER A 1 170 ? -34.322 -27.730 26.307 1.00 45.81 170 SER A N 1
ATOM 1383 C CA . SER A 1 170 ? -34.581 -28.410 27.576 1.00 45.81 170 SER A CA 1
ATOM 1384 C C . SER A 1 170 ? -34.193 -27.497 28.748 1.00 45.81 170 SER A C 1
ATOM 1386 O O . SER A 1 170 ? -33.688 -26.386 28.557 1.00 45.81 170 SER A O 1
ATOM 1388 N N . ALA A 1 171 ? -34.487 -27.894 29.987 1.00 38.69 171 ALA A N 1
ATOM 1389 C CA . ALA A 1 171 ? -34.118 -27.112 31.167 1.00 38.69 171 ALA A CA 1
ATOM 1390 C C . ALA A 1 171 ? -32.593 -26.878 31.224 1.00 38.69 171 ALA A C 1
ATOM 1392 O O . ALA A 1 171 ? -31.835 -27.810 31.459 1.00 38.69 171 ALA A O 1
ATOM 1393 N N . GLY A 1 172 ? -32.154 -25.629 31.013 1.00 51.75 172 GLY A N 1
ATOM 1394 C CA . GLY A 1 172 ? -30.745 -25.218 31.102 1.00 51.75 172 GLY A CA 1
ATOM 1395 C C . GLY A 1 172 ? -29.949 -25.209 29.789 1.00 51.75 172 GLY A C 1
ATOM 1396 O O . GLY A 1 172 ? -28.794 -24.791 29.815 1.00 51.75 172 GLY A O 1
ATOM 1397 N N . SER A 1 173 ? -30.551 -25.591 28.656 1.00 51.97 173 SER A N 1
ATOM 1398 C CA . SER A 1 173 ? -29.885 -25.612 27.343 1.00 51.97 173 SER A CA 1
ATOM 1399 C C . SER A 1 173 ? -30.622 -24.735 26.325 1.00 51.97 173 SER A C 1
ATOM 1401 O O . SER A 1 173 ? -31.811 -24.937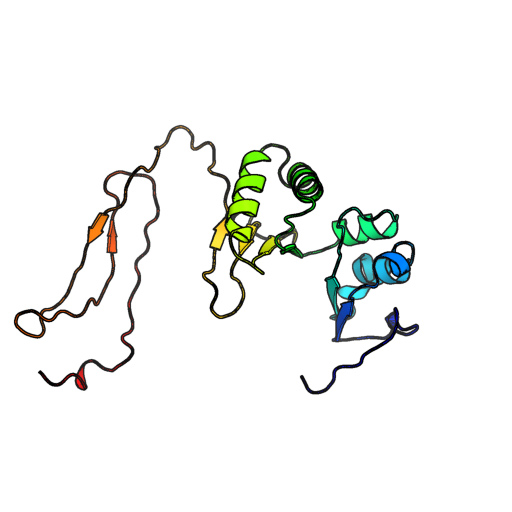 26.057 1.00 51.97 173 SER A O 1
ATOM 1403 N N . PHE A 1 174 ? -29.906 -23.773 25.735 1.00 49.69 174 PHE A N 1
ATOM 1404 C CA . PHE A 1 174 ? -30.438 -22.823 24.751 1.00 49.69 174 PHE A CA 1
ATOM 1405 C C . PHE A 1 174 ? -29.596 -22.826 23.474 1.00 49.69 174 PHE A C 1
ATOM 1407 O O . PHE A 1 174 ? -28.374 -22.961 23.530 1.00 49.69 174 PHE A O 1
ATOM 1414 N N . ILE A 1 175 ? -30.246 -22.597 22.331 1.00 53.94 175 ILE A N 1
ATOM 1415 C CA . ILE A 1 175 ? -29.568 -22.221 21.086 1.00 53.94 175 ILE A CA 1
ATOM 1416 C C . ILE A 1 175 ? -29.914 -20.772 20.760 1.00 53.94 175 ILE A C 1
ATOM 1418 O O . ILE A 1 175 ? -31.086 -20.398 20.693 1.00 53.94 175 ILE A O 1
ATOM 1422 N N . ILE A 1 176 ? -28.875 -19.966 20.534 1.00 52.91 176 ILE A N 1
ATOM 1423 C CA . ILE A 1 176 ? -28.999 -18.580 20.078 1.00 52.91 176 ILE A CA 1
ATOM 1424 C C . ILE A 1 176 ? -29.222 -18.616 18.565 1.00 52.91 176 ILE A C 1
ATOM 1426 O O . ILE A 1 176 ? -28.340 -19.031 17.811 1.00 52.91 176 ILE A O 1
ATOM 1430 N N . LYS A 1 177 ? -30.414 -18.215 18.121 1.00 47.69 177 LYS A N 1
ATOM 1431 C CA . LYS A 1 177 ? -30.781 -18.195 16.695 1.00 47.69 177 LYS A CA 1
ATOM 1432 C C . LYS A 1 177 ? -30.450 -16.851 16.040 1.00 47.69 177 LYS A C 1
ATOM 1434 O O . LYS A 1 177 ? -30.081 -16.812 14.866 1.00 47.69 177 LYS A O 1
ATOM 1439 N N . GLU A 1 178 ? -30.558 -15.768 16.802 1.00 44.47 178 GLU A N 1
ATOM 1440 C CA . GLU A 1 178 ? -30.352 -14.401 16.333 1.00 44.47 178 GLU A CA 1
ATOM 1441 C C . GLU A 1 178 ? -29.662 -13.579 17.426 1.00 44.47 178 GLU A C 1
ATOM 1443 O O . GLU A 1 178 ? -29.995 -13.690 18.605 1.00 44.47 178 GLU A O 1
ATOM 1448 N N . LEU A 1 179 ? -28.664 -12.785 17.031 1.00 44.34 179 LEU A N 1
ATOM 1449 C CA . LEU A 1 179 ? -28.007 -11.818 17.905 1.00 44.34 179 LEU A CA 1
ATOM 1450 C C . LEU A 1 179 ? -28.438 -10.423 17.457 1.00 44.34 179 LEU A C 1
ATOM 1452 O O . LEU A 1 179 ? -28.078 -9.985 16.359 1.00 44.34 179 LEU A O 1
ATOM 1456 N N . ALA A 1 180 ? -29.186 -9.733 18.314 1.00 41.97 180 ALA A N 1
ATOM 1457 C CA . ALA A 1 180 ? -29.540 -8.337 18.118 1.00 41.97 180 ALA A CA 1
ATOM 1458 C C . ALA A 1 180 ? -28.676 -7.466 19.036 1.00 41.97 180 ALA A C 1
ATOM 1460 O O . ALA A 1 180 ? -28.603 -7.669 20.248 1.00 41.97 180 ALA A O 1
ATOM 1461 N N . VAL A 1 181 ? -27.994 -6.489 18.441 1.00 43.69 181 VAL A N 1
ATOM 1462 C CA . VAL A 1 181 ? -27.280 -5.451 19.185 1.00 43.69 181 VAL A CA 1
ATOM 1463 C C . VAL A 1 181 ? -28.152 -4.208 19.146 1.00 43.69 181 VAL A C 1
ATOM 1465 O O . VAL A 1 181 ? -28.370 -3.641 18.075 1.00 43.69 181 VAL A O 1
ATOM 1468 N N . CYS A 1 182 ? -28.664 -3.811 20.308 1.00 41.78 182 CYS A N 1
ATOM 1469 C CA . CYS A 1 182 ? -29.548 -2.661 20.448 1.00 41.78 182 CYS A CA 1
ATOM 1470 C C . CYS A 1 182 ? -28.816 -1.518 21.156 1.00 41.78 182 CYS A C 1
ATOM 1472 O O . CYS A 1 182 ? -28.028 -1.724 22.085 1.00 41.78 182 CYS A O 1
ATOM 1474 N N . ALA A 1 183 ? -29.078 -0.293 20.702 1.00 43.62 183 ALA A N 1
ATOM 1475 C CA . ALA A 1 183 ? -28.557 0.907 21.334 1.00 43.62 183 ALA A CA 1
ATOM 1476 C C . ALA A 1 183 ? -29.190 1.079 22.719 1.00 43.62 183 ALA A C 1
ATOM 1478 O O . ALA A 1 183 ? -30.397 0.920 22.880 1.00 43.62 183 ALA A O 1
ATOM 1479 N N . VAL A 1 184 ? -28.372 1.418 23.720 1.00 46.31 184 VAL A N 1
ATOM 1480 C CA . VAL A 1 184 ? -28.908 1.842 25.019 1.00 46.31 184 VAL A CA 1
ATOM 1481 C C . VAL A 1 184 ? -29.353 3.289 24.929 1.00 46.31 184 VAL A C 1
ATOM 1483 O O . VAL A 1 184 ? -30.405 3.561 25.470 1.00 46.31 184 VAL A O 1
ATOM 1486 N N . HIS A 1 185 ? -28.602 4.156 24.228 1.00 38.09 185 HIS A N 1
ATOM 1487 C CA . HIS A 1 185 ? -28.990 5.480 23.701 1.00 38.09 185 HIS A CA 1
ATOM 1488 C C . HIS A 1 185 ? -27.990 5.893 22.570 1.00 38.09 185 HIS A C 1
ATOM 1490 O O . HIS A 1 185 ? -26.822 5.495 22.623 1.00 38.09 185 HIS A O 1
ATOM 1496 N N . ASP A 1 186 ? -28.477 6.621 21.554 1.00 50.16 186 ASP A N 1
ATOM 1497 C CA . ASP A 1 186 ? -28.000 6.808 20.148 1.00 50.16 186 ASP A CA 1
ATOM 1498 C C . ASP A 1 186 ? -26.645 7.573 19.968 1.00 50.16 186 ASP A C 1
ATOM 1500 O O . ASP A 1 186 ? -26.335 8.429 20.790 1.00 50.16 186 ASP A O 1
ATOM 1504 N N . ASP A 1 187 ? -25.705 7.334 19.017 1.00 37.56 187 ASP A N 1
ATOM 1505 C CA . ASP A 1 187 ? -25.774 7.197 17.534 1.00 37.56 187 ASP A CA 1
ATOM 1506 C C . ASP A 1 187 ? -24.505 6.545 16.876 1.00 37.56 187 ASP A C 1
ATOM 1508 O O . ASP A 1 187 ? -23.398 7.056 17.044 1.00 37.56 187 ASP A O 1
ATOM 1512 N N . THR A 1 188 ? -24.485 5.532 15.998 1.00 47.19 188 THR A N 1
ATOM 1513 C CA . THR A 1 188 ? -25.259 4.292 15.813 1.00 47.19 188 THR A CA 1
ATOM 1514 C C . THR A 1 188 ? -24.359 3.258 15.090 1.00 47.19 188 THR A C 1
ATOM 1516 O O . THR A 1 188 ? -23.588 3.608 14.198 1.00 47.19 1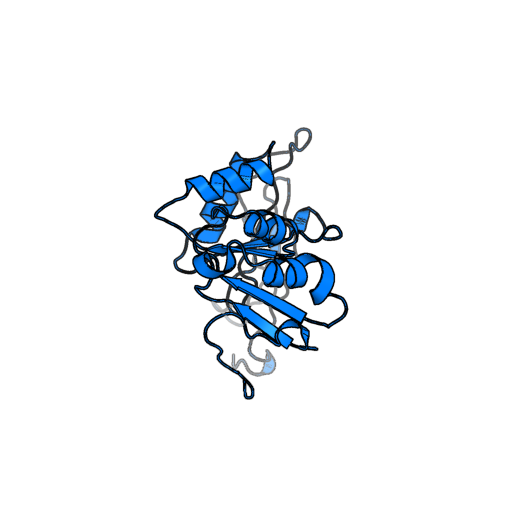88 THR A O 1
ATOM 1519 N N . PHE A 1 189 ? -24.509 1.968 15.418 1.00 36.94 189 PHE A N 1
ATOM 1520 C CA . PHE A 1 189 ? -24.314 0.845 14.485 1.00 36.94 189 PHE A CA 1
ATOM 1521 C C . PHE A 1 189 ? -25.511 -0.093 14.690 1.00 36.94 189 PHE A C 1
ATOM 1523 O O . PHE A 1 189 ? -25.717 -0.570 15.803 1.00 36.94 189 PHE A O 1
ATOM 1530 N N . CYS A 1 190 ? -26.298 -0.344 13.641 1.00 44.03 190 CYS A N 1
ATOM 1531 C CA . CYS A 1 190 ? -27.394 -1.316 13.648 1.00 44.03 190 CYS A CA 1
ATOM 1532 C C . CYS A 1 190 ? -27.153 -2.333 12.531 1.00 44.03 190 CYS A C 1
ATOM 1534 O O . CYS A 1 190 ? -26.957 -1.957 11.376 1.00 44.03 190 CYS A O 1
ATOM 1536 N N . GLY A 1 191 ? -27.174 -3.622 12.867 1.00 44.16 191 GLY A N 1
ATOM 1537 C CA . GLY A 1 191 ? -27.065 -4.706 11.897 1.00 44.16 191 GLY A CA 1
ATOM 1538 C C . GLY A 1 191 ? -27.739 -5.966 12.421 1.00 44.16 191 GLY A C 1
ATOM 1539 O O . GLY A 1 191 ? -27.570 -6.319 13.585 1.00 44.16 191 GLY A O 1
ATOM 1540 N N . ARG A 1 192 ? -28.504 -6.642 11.561 1.00 39.88 192 ARG A N 1
ATOM 1541 C CA . ARG A 1 192 ? -29.125 -7.937 11.856 1.00 39.88 192 ARG A CA 1
ATOM 1542 C C . ARG A 1 192 ? -28.204 -9.047 11.360 1.00 39.88 192 ARG A C 1
ATOM 1544 O O . ARG A 1 192 ? -27.870 -9.071 10.177 1.00 39.88 192 ARG A O 1
ATOM 1551 N N . TRP A 1 193 ? -27.804 -9.958 12.243 1.00 48.72 193 TRP A N 1
ATOM 1552 C CA . TRP A 1 193 ? -26.918 -11.071 11.897 1.00 48.72 193 TRP A CA 1
ATOM 1553 C C . TRP A 1 193 ? -27.639 -12.396 12.134 1.00 48.72 193 TRP A C 1
ATOM 1555 O O . TRP A 1 193 ? -27.976 -12.741 13.263 1.00 48.72 193 TRP A O 1
ATOM 1565 N N . LEU A 1 194 ? -27.869 -13.146 11.053 1.00 42.91 194 LEU A N 1
ATOM 1566 C CA . LEU A 1 194 ? -28.407 -14.503 11.124 1.00 42.91 194 LEU A CA 1
ATOM 1567 C C . LEU A 1 194 ? -27.269 -15.500 11.327 1.00 42.91 194 LEU A C 1
ATOM 1569 O O . LEU A 1 194 ? -26.380 -15.620 10.480 1.00 42.91 194 LEU A O 1
ATOM 1573 N N . PHE A 1 195 ? -27.329 -16.253 12.422 1.00 46.31 195 PHE A N 1
ATOM 1574 C CA . PHE A 1 195 ? -26.419 -17.365 12.647 1.00 46.31 195 PHE A CA 1
ATOM 1575 C C . PHE A 1 195 ? -26.942 -18.602 11.905 1.00 46.31 195 PHE A C 1
ATOM 1577 O O . PHE A 1 195 ? -28.067 -19.046 12.133 1.00 46.31 195 PHE A O 1
ATOM 1584 N N . LYS A 1 196 ? -26.139 -19.168 10.995 1.00 46.50 196 LYS A N 1
ATOM 1585 C CA . LYS A 1 196 ? -26.412 -20.495 10.424 1.00 46.50 196 LYS A CA 1
ATOM 1586 C C . LYS A 1 196 ? -25.662 -21.525 11.267 1.00 46.50 196 LYS A C 1
ATOM 1588 O O . LYS A 1 196 ? -24.431 -21.491 11.258 1.00 46.50 196 LYS A O 1
ATOM 1593 N N . PRO A 1 197 ? -26.355 -22.402 12.012 1.00 48.56 197 PRO A N 1
ATOM 1594 C CA . PRO A 1 197 ? -25.676 -23.379 12.845 1.00 48.56 197 PRO A CA 1
ATOM 1595 C C . PRO A 1 197 ? -24.861 -24.352 11.979 1.00 48.56 197 PRO A C 1
ATOM 1597 O O . PRO A 1 197 ? -25.237 -24.635 10.839 1.00 48.56 197 PRO A O 1
ATOM 1600 N N . PRO A 1 198 ? -23.757 -24.893 12.519 1.00 43.19 198 PRO A N 1
ATOM 1601 C CA . PRO A 1 198 ? -22.909 -25.849 11.810 1.00 43.19 198 PRO A CA 1
ATOM 1602 C C . PRO A 1 198 ? -23.585 -27.214 11.572 1.00 43.19 198 PRO A C 1
ATOM 1604 O O . PRO A 1 198 ? -23.084 -27.999 10.770 1.00 43.19 198 PRO A O 1
ATOM 1607 N N . HIS A 1 199 ? -24.727 -27.489 12.217 1.00 47.72 199 HIS A N 1
ATOM 1608 C CA . HIS A 1 199 ? -25.515 -28.712 12.045 1.00 47.72 199 HIS A CA 1
ATOM 1609 C C . HIS A 1 199 ? -27.007 -28.396 11.812 1.00 47.72 199 HIS A C 1
ATOM 1611 O O . HIS A 1 199 ? -27.521 -27.449 12.415 1.00 47.72 199 HIS A O 1
ATOM 1617 N N . PRO A 1 200 ? -27.719 -29.169 10.963 1.00 53.00 200 PRO A N 1
ATOM 1618 C CA . PRO A 1 200 ? -29.178 -29.130 10.865 1.00 53.00 200 PRO A CA 1
ATOM 1619 C C . PRO A 1 200 ? -29.840 -29.357 12.229 1.00 53.00 200 PRO A C 1
ATOM 1621 O O . PRO A 1 200 ? -29.458 -30.268 12.960 1.00 53.00 200 PRO A O 1
ATOM 1624 N N . PHE A 1 201 ? -30.862 -28.559 12.547 1.00 51.38 201 PHE A N 1
ATOM 1625 C CA . PHE A 1 201 ? -31.585 -28.618 13.826 1.00 51.38 201 PHE A CA 1
ATOM 1626 C C . PHE A 1 201 ? -32.256 -29.977 14.104 1.00 51.38 201 PHE A C 1
ATOM 1628 O O . PHE A 1 201 ? -32.548 -30.288 15.251 1.00 51.38 201 PHE A O 1
ATOM 1635 N N . GLU A 1 202 ? -32.469 -30.791 13.070 1.00 53.69 202 GLU A N 1
ATOM 1636 C CA . GLU A 1 202 ? -33.098 -32.118 13.130 1.00 53.69 202 GLU A CA 1
ATOM 1637 C C . GLU A 1 202 ? -32.170 -33.220 13.682 1.00 53.69 202 GLU A C 1
ATOM 1639 O O . GLU A 1 202 ? -32.635 -34.322 13.953 1.00 53.69 202 GLU A O 1
ATOM 1644 N N . LEU A 1 203 ? -30.867 -32.944 13.846 1.00 51.94 203 LEU A N 1
ATOM 1645 C CA . LEU A 1 203 ? -29.860 -33.904 14.335 1.00 51.94 203 LEU A CA 1
ATOM 1646 C C . LEU A 1 203 ? -29.505 -33.732 15.818 1.00 51.94 203 LEU A C 1
ATOM 1648 O O . LEU A 1 203 ? -28.616 -34.416 16.323 1.00 51.94 203 LEU A O 1
ATOM 1652 N N . LEU A 1 204 ? -30.153 -32.797 16.508 1.00 52.56 204 LEU A N 1
ATOM 1653 C CA . LEU A 1 204 ? -29.970 -32.611 17.941 1.00 52.56 204 LEU A CA 1
ATOM 1654 C C . LEU A 1 204 ? -30.910 -33.582 18.663 1.00 52.56 204 LEU A C 1
ATOM 1656 O O . LEU A 1 204 ? -32.120 -33.361 18.689 1.00 52.56 204 LEU A O 1
ATOM 1660 N N . GLU A 1 205 ? -30.366 -34.676 19.204 1.00 55.03 205 GLU A N 1
ATOM 1661 C CA . GLU A 1 205 ? -31.110 -35.493 20.167 1.00 55.03 205 GLU A CA 1
ATOM 1662 C C . GLU A 1 205 ? -31.452 -34.642 21.412 1.00 55.03 205 GLU A C 1
ATOM 1664 O O . GLU A 1 205 ? -30.667 -33.754 21.763 1.00 55.03 205 GLU A O 1
ATOM 1669 N N . PRO A 1 206 ? -32.631 -34.853 22.029 1.00 55.22 206 PRO A N 1
ATOM 1670 C CA . PRO A 1 206 ? -33.097 -34.080 23.184 1.00 55.22 206 PRO A CA 1
ATOM 1671 C C . PRO A 1 206 ? -32.191 -34.167 24.421 1.00 55.22 206 PRO A C 1
ATOM 1673 O O . PRO A 1 206 ? -31.552 -35.223 24.631 1.00 55.22 206 PRO A O 1
#

Radius of gyration: 23.6 Å; chains: 1; bounding box: 55×54×54 Å

Organism: NCBI:txid1538125

Sequence (206 aa):
MKNGEFHEGLPSDIHTLLNALIVIDDLMSELSSDTKLTKLFTKGGYHRNLSIIFIVQNIFHKGKEMRDISLNAHYLFLFKNPRDRSQIMHLGRQLYPSQTKFFREVYEDATSKPFSYLLIDLIPDTDDSLRLRSGIFPGDKYCVYQPRSSFPSLQVIRAAVLDFEGFQISAGSFIIKELAVCAVHDDTFCGRWLFKPPHPFELLEP